Protein AF-A0A2S4PJ24-F1 (afdb_monomer)

Nearest PDB structures (foldseek):
  7lcc-assembly1_A  TM=7.250E-01  e=7.953E-14  synthetic construct

Secondary structure (DSSP, 8-state):
--------TT-------TT--HHHHHHHHHH---HHHHHHHHHHH-TTGGG--GGGHHHHEEEESSSSSPEEEE--S------PPP--GGGTHHHHHHHHHHH--S--SHHHHHEETTEEPSSHHHHHHHTT-SPPTHHHHHHHHHHHHH-TTTHHHHHHHHHHHS--S-HHHHHHHHHHHHTHHHHHHHHHHH-GGG--HHHHHHHHHHHHHHHHHTTT--GGGGTPPPP-S-----TTT--GGGG---HHHHHHHHHHHGGG--HHHHHHHHHHHHHHHH-TTT-----

Structure (mmCIF, N/CA/C/O backbone):
data_AF-A0A2S4PJ24-F1
#
_entry.id   AF-A0A2S4PJ24-F1
#
loop_
_atom_site.group_PDB
_atom_site.id
_atom_site.type_symbol
_atom_site.label_atom_id
_atom_site.label_alt_id
_atom_site.label_comp_id
_atom_site.label_asym_id
_atom_site.label_entity_id
_atom_site.label_seq_id
_atom_site.pdbx_PDB_ins_code
_atom_site.Cartn_x
_atom_site.Cartn_y
_atom_site.Cartn_z
_atom_site.occupancy
_atom_site.B_iso_or_equiv
_atom_site.auth_seq_id
_atom_site.auth_comp_id
_atom_site.auth_asym_id
_atom_site.auth_atom_id
_atom_site.pdbx_PDB_model_num
ATOM 1 N N . THR A 1 1 ? 6.199 -2.351 25.878 1.00 41.88 1 THR A N 1
ATOM 2 C CA . THR A 1 1 ? 4.732 -2.487 25.744 1.00 41.88 1 THR A CA 1
ATOM 3 C C . THR A 1 1 ? 4.397 -2.704 24.282 1.00 41.88 1 THR A C 1
ATOM 5 O O . THR A 1 1 ? 4.704 -1.837 23.475 1.00 41.88 1 THR A O 1
ATOM 8 N N . LYS A 1 2 ? 3.853 -3.876 23.921 1.00 51.53 2 LYS A N 1
ATOM 9 C CA . LYS A 1 2 ? 3.259 -4.094 22.589 1.00 51.53 2 LYS A CA 1
ATOM 10 C C . LYS A 1 2 ? 1.950 -3.298 22.541 1.00 51.53 2 LYS A C 1
ATOM 12 O O . LYS A 1 2 ? 1.198 -3.360 23.512 1.00 51.53 2 LYS A O 1
ATOM 17 N N . GLY A 1 3 ? 1.727 -2.487 21.508 1.00 56.56 3 GLY A N 1
ATOM 18 C CA . GLY A 1 3 ? 0.434 -1.827 21.330 1.00 56.56 3 GLY A CA 1
ATOM 19 C C . GLY A 1 3 ? -0.626 -2.776 20.784 1.00 56.56 3 GLY A C 1
ATOM 20 O O . GLY A 1 3 ? -0.334 -3.952 20.540 1.00 56.56 3 GLY A O 1
ATOM 21 N N . PRO A 1 4 ? -1.856 -2.271 20.634 1.00 68.38 4 PRO A N 1
ATOM 22 C CA . PRO A 1 4 ? -2.985 -3.112 20.299 1.00 68.38 4 PRO A CA 1
ATOM 23 C C . PRO A 1 4 ? -2.883 -3.560 18.821 1.00 68.38 4 PRO A C 1
ATOM 25 O O . PRO A 1 4 ? -2.507 -2.752 17.966 1.00 68.38 4 PRO A O 1
ATOM 28 N N . PRO A 1 5 ? -3.123 -4.848 18.507 1.00 83.25 5 PRO A N 1
ATOM 29 C CA . PRO A 1 5 ? -2.942 -5.398 17.163 1.00 83.25 5 PRO A CA 1
ATOM 30 C C . PRO A 1 5 ? -3.917 -4.792 16.144 1.00 83.25 5 PRO A C 1
ATOM 32 O O . PRO A 1 5 ? -5.015 -4.356 16.498 1.00 83.25 5 PRO A O 1
ATOM 35 N N . VAL A 1 6 ? -3.502 -4.799 14.877 1.00 90.06 6 VAL A N 1
ATOM 36 C CA . VAL A 1 6 ? -4.287 -4.392 13.701 1.00 90.06 6 VAL A CA 1
ATOM 37 C C . VAL A 1 6 ? -4.347 -5.588 12.752 1.00 90.06 6 VAL A C 1
ATOM 39 O O . VAL A 1 6 ? -3.355 -6.300 12.619 1.00 90.06 6 VAL A O 1
ATOM 42 N N . HIS A 1 7 ? -5.501 -5.818 12.139 1.00 92.62 7 HIS A N 1
ATOM 43 C CA . HIS A 1 7 ? -5.747 -6.879 11.162 1.00 92.62 7 HIS A CA 1
ATOM 44 C C . HIS A 1 7 ? -6.907 -6.448 10.258 1.00 92.62 7 HIS A C 1
ATOM 46 O O . HIS A 1 7 ? -7.711 -5.608 10.671 1.00 92.62 7 HIS A O 1
ATOM 52 N N . LEU A 1 8 ? -7.007 -7.008 9.054 1.00 93.06 8 LEU A N 1
ATOM 53 C CA . LEU A 1 8 ? -8.133 -6.757 8.152 1.00 93.06 8 LEU A CA 1
ATOM 54 C C . LEU A 1 8 ? -9.427 -7.422 8.676 1.00 93.06 8 LEU A C 1
ATOM 56 O O . LEU A 1 8 ? -9.388 -8.162 9.676 1.00 93.06 8 LEU A O 1
ATOM 60 N N . PRO A 1 9 ? -10.598 -7.134 8.071 1.00 91.94 9 PRO A N 1
ATOM 61 C CA . PRO A 1 9 ? -11.811 -7.910 8.315 1.00 91.94 9 PRO A CA 1
ATOM 62 C C . PRO A 1 9 ? -11.530 -9.412 8.201 1.00 91.94 9 PRO A C 1
ATOM 64 O O . PRO A 1 9 ? -10.787 -9.834 7.326 1.00 91.94 9 PRO A O 1
ATOM 67 N N . ASP A 1 10 ? -12.064 -10.191 9.139 1.00 88.38 10 ASP A N 1
ATOM 68 C CA . ASP A 1 10 ? -11.949 -11.658 9.189 1.00 88.38 10 ASP A CA 1
ATOM 69 C C . ASP A 1 10 ? -10.528 -12.253 9.332 1.00 88.38 10 ASP A C 1
ATOM 71 O O . ASP A 1 10 ? -10.386 -13.447 9.569 1.00 88.38 10 ASP A O 1
ATOM 75 N N . GLU A 1 11 ? -9.476 -11.430 9.371 1.00 90.00 11 GLU A N 1
ATOM 76 C CA . GLU A 1 11 ? -8.076 -11.861 9.562 1.00 90.00 11 GLU A CA 1
ATOM 77 C C . GLU A 1 11 ? -7.593 -11.807 11.026 1.00 90.00 11 GLU A C 1
ATOM 79 O O . GLU A 1 11 ? -6.400 -11.692 11.324 1.00 90.00 11 GLU A O 1
ATOM 84 N N . HIS A 1 12 ? -8.511 -11.837 11.992 1.00 86.88 12 HIS A N 1
ATOM 85 C CA . HIS A 1 12 ? -8.137 -11.793 13.405 1.00 86.88 12 HIS A CA 1
ATOM 86 C C . HIS A 1 12 ? -7.692 -13.162 13.922 1.00 86.88 12 HIS A C 1
ATOM 88 O O . HIS A 1 12 ? -8.252 -14.197 13.579 1.00 86.88 12 HIS A O 1
ATOM 94 N N . LEU A 1 13 ? -6.703 -13.166 14.818 1.00 84.75 13 LEU A N 1
ATOM 95 C CA . LEU A 1 13 ? -6.195 -14.403 15.405 1.00 84.75 13 LEU A CA 1
ATOM 96 C C . LEU A 1 13 ? -7.239 -15.075 16.307 1.00 84.75 13 LEU A C 1
ATOM 98 O O . LEU A 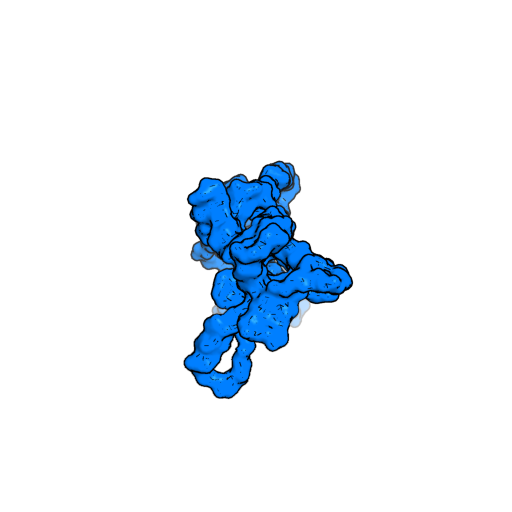1 13 ? -7.709 -14.482 17.284 1.00 84.75 13 LEU A O 1
ATOM 102 N N . VAL A 1 14 ? -7.511 -16.349 16.023 1.00 84.50 14 VAL A N 1
ATOM 103 C CA . VAL A 1 14 ? -8.352 -17.242 16.827 1.00 84.50 14 VAL A CA 1
ATOM 104 C C . VAL A 1 14 ? -7.469 -18.332 17.428 1.00 84.50 14 VAL A C 1
ATOM 106 O O . VAL A 1 14 ? -6.704 -18.985 16.724 1.00 84.50 14 VAL A O 1
ATOM 109 N N . PHE A 1 15 ? -7.572 -18.535 18.742 1.00 82.06 15 PHE A N 1
ATOM 110 C CA . PHE A 1 15 ? -6.853 -19.601 19.439 1.00 82.06 15 PHE A CA 1
ATOM 111 C C . PHE A 1 15 ? -7.807 -20.749 19.747 1.00 82.06 15 PHE A C 1
ATOM 113 O O . PHE A 1 15 ? -8.802 -20.567 20.449 1.00 82.06 15 PHE A O 1
ATOM 120 N N . PHE A 1 16 ? -7.462 -21.936 19.267 1.00 84.19 16 PHE A N 1
ATOM 121 C CA . PHE A 1 16 ? -8.162 -23.184 19.536 1.00 84.19 16 PHE A CA 1
ATOM 122 C C . PHE A 1 16 ? -7.145 -24.261 19.913 1.00 84.19 16 PHE A C 1
ATOM 124 O O . PHE A 1 16 ? -5.936 -24.098 19.727 1.00 84.19 16 PHE A O 1
ATOM 131 N N . ARG A 1 17 ? -7.624 -25.345 20.522 1.00 85.12 17 ARG A N 1
ATOM 132 C CA . ARG A 1 17 ? -6.755 -26.471 20.860 1.00 85.12 17 ARG A CA 1
ATOM 133 C C . ARG A 1 17 ? -6.449 -27.275 19.600 1.00 85.12 17 ARG A C 1
ATOM 135 O O . ARG A 1 17 ? -7.291 -27.371 18.720 1.00 85.12 17 ARG A O 1
ATOM 142 N N . GLN A 1 18 ? -5.275 -27.889 19.531 1.00 86.25 18 GLN A N 1
ATOM 143 C CA . GLN A 1 18 ? -4.884 -28.689 18.367 1.00 86.25 18 GLN A CA 1
ATOM 144 C C . GLN A 1 18 ? -5.822 -29.887 18.114 1.00 86.25 18 GLN A C 1
ATOM 146 O O . GLN A 1 18 ? -5.957 -30.325 16.979 1.00 86.25 18 GLN A O 1
ATOM 151 N N . ASP A 1 19 ? -6.482 -30.388 19.160 1.00 91.62 19 ASP A N 1
ATOM 152 C CA . ASP A 1 19 ? -7.457 -31.484 19.137 1.00 91.62 19 ASP A CA 1
ATOM 153 C C . ASP A 1 19 ? -8.916 -31.017 18.941 1.00 91.62 19 ASP A C 1
ATOM 155 O O . ASP A 1 19 ? -9.846 -31.808 19.090 1.00 91.62 19 ASP A O 1
ATOM 159 N N . ALA A 1 20 ? -9.137 -29.736 18.628 1.00 86.81 20 ALA A N 1
ATOM 160 C CA . ALA A 1 20 ? -10.465 -29.161 18.446 1.00 86.81 20 ALA A CA 1
ATOM 161 C C . ALA A 1 20 ? -11.152 -29.676 17.166 1.00 86.81 20 ALA A C 1
ATOM 163 O O . ALA A 1 20 ? -10.540 -29.764 16.102 1.00 86.81 20 ALA A O 1
ATOM 164 N N . THR A 1 21 ? -12.451 -29.970 17.253 1.00 91.38 21 THR A N 1
ATOM 165 C CA . THR A 1 21 ? -13.289 -30.272 16.082 1.00 91.38 21 THR A CA 1
ATOM 166 C C . THR A 1 21 ? -13.560 -29.007 15.267 1.00 91.38 21 THR A C 1
ATOM 168 O O . THR A 1 21 ? -13.518 -27.903 15.815 1.00 91.38 21 THR A O 1
ATOM 171 N N . LEU A 1 22 ? -13.907 -29.153 13.982 1.00 88.50 22 LEU A N 1
ATOM 172 C CA . LEU A 1 22 ? -14.254 -28.017 13.115 1.00 88.50 22 LEU A CA 1
ATOM 173 C C . LEU A 1 22 ? -15.383 -27.155 13.699 1.00 88.50 22 LEU A C 1
ATOM 175 O O . LEU A 1 22 ? -15.254 -25.934 13.720 1.00 88.50 22 LEU A O 1
ATOM 179 N N . ASP A 1 23 ? -16.424 -27.772 14.262 1.00 88.88 23 ASP A N 1
ATOM 180 C CA . ASP A 1 23 ? -17.522 -27.043 14.912 1.00 88.88 23 ASP A CA 1
ATOM 181 C C . ASP A 1 23 ? -17.016 -26.209 16.096 1.00 88.88 23 ASP A C 1
ATOM 183 O O . ASP A 1 23 ? -17.318 -25.022 16.216 1.00 88.88 23 ASP A O 1
ATOM 187 N N . SER A 1 24 ? -16.158 -26.792 16.940 1.00 85.62 24 SER A N 1
ATOM 188 C CA . SER A 1 24 ? -15.586 -26.080 18.087 1.00 85.62 24 SER A CA 1
ATOM 189 C C . SER A 1 24 ? -14.624 -24.956 17.678 1.00 85.62 24 SER A C 1
ATOM 191 O O . SER A 1 24 ? -14.506 -23.960 18.395 1.00 85.62 24 SER A O 1
ATOM 193 N N . VAL A 1 25 ? -13.964 -25.082 16.519 1.00 85.44 25 VAL A N 1
ATOM 194 C CA . VAL A 1 25 ? -13.142 -24.024 15.912 1.00 85.44 25 VAL A CA 1
ATOM 195 C C . VAL A 1 25 ? -14.040 -22.894 15.405 1.00 85.44 25 VAL A C 1
ATOM 197 O O . VAL A 1 25 ? -13.742 -21.732 15.676 1.00 85.44 25 VAL A O 1
ATOM 200 N N . GLY A 1 26 ? -15.164 -23.220 14.755 1.00 83.75 26 GLY A N 1
ATOM 201 C CA . GLY A 1 26 ? -16.180 -22.250 14.337 1.00 83.75 26 GLY A CA 1
ATOM 202 C C . GLY A 1 26 ? -16.724 -21.448 15.520 1.00 83.75 26 GLY A C 1
ATOM 203 O O . GLY A 1 26 ? -16.645 -20.221 15.534 1.00 83.75 26 GLY A O 1
ATOM 204 N N . GLU A 1 27 ? -17.138 -22.127 16.591 1.00 83.62 27 GLU A N 1
ATOM 205 C CA . GLU A 1 27 ? -17.571 -21.455 17.821 1.00 83.62 27 GLU A CA 1
ATOM 206 C C . GLU A 1 27 ? -16.455 -20.629 18.484 1.00 83.62 27 GLU A C 1
ATOM 208 O O . GLU A 1 27 ? -16.720 -19.654 19.195 1.00 83.62 27 GLU A O 1
ATOM 213 N N . ALA A 1 28 ? -15.195 -21.060 18.370 1.00 81.69 28 ALA A N 1
ATOM 214 C CA . ALA A 1 28 ? -14.059 -20.312 18.897 1.00 81.69 28 ALA A CA 1
ATOM 215 C C . ALA A 1 28 ? -13.825 -19.028 18.093 1.00 81.69 28 ALA A C 1
ATOM 217 O O . ALA A 1 28 ? -13.526 -18.001 18.703 1.00 81.69 28 ALA A O 1
ATOM 218 N N . ALA A 1 29 ? -14.008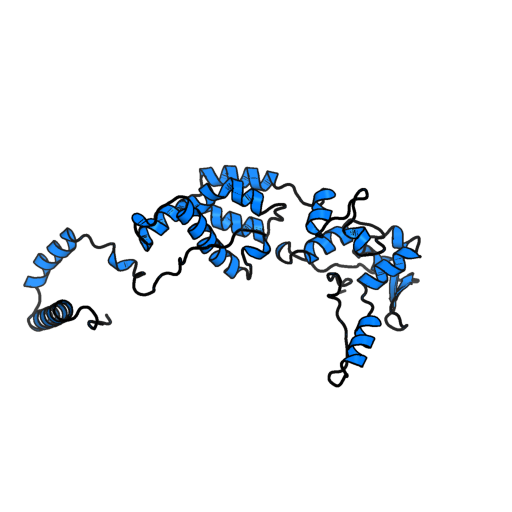 -19.074 16.771 1.00 80.75 29 ALA A N 1
ATOM 219 C CA . ALA A 1 29 ? -13.924 -17.918 15.888 1.00 80.75 29 ALA A CA 1
ATOM 220 C C . ALA A 1 29 ? -15.055 -16.917 16.162 1.00 80.75 29 ALA A C 1
ATOM 222 O O . ALA A 1 29 ? -14.782 -15.742 16.383 1.00 80.75 29 ALA A O 1
ATOM 223 N N . GLU A 1 30 ? -16.302 -17.376 16.291 1.00 80.12 30 GLU A N 1
ATOM 224 C CA . GLU A 1 30 ? -17.441 -16.502 16.621 1.00 80.12 30 GLU A CA 1
ATOM 225 C C . GLU A 1 30 ? -17.298 -15.823 17.992 1.00 80.12 30 GLU A C 1
ATOM 227 O O . GLU A 1 30 ? -17.714 -14.680 18.194 1.00 80.12 30 GLU A O 1
ATOM 232 N N . ARG A 1 31 ? -16.691 -16.519 18.962 1.00 77.31 31 ARG A N 1
ATOM 233 C CA . ARG A 1 31 ? -16.428 -15.976 20.305 1.00 77.31 31 ARG A CA 1
ATOM 234 C C . ARG A 1 31 ? -15.144 -15.159 20.384 1.00 77.31 31 ARG A C 1
ATOM 236 O O . ARG A 1 31 ? -14.911 -14.514 21.416 1.00 77.31 31 ARG A O 1
ATOM 243 N N . ALA A 1 32 ? -14.285 -15.209 19.370 1.00 79.62 32 ALA A N 1
ATOM 244 C CA . ALA A 1 32 ? -13.038 -14.473 19.383 1.00 79.62 32 ALA A CA 1
ATOM 245 C C . ALA A 1 32 ? -13.338 -12.973 19.343 1.00 79.62 32 ALA A C 1
ATOM 247 O O . ALA A 1 32 ? -14.170 -12.466 18.601 1.00 79.62 32 ALA A O 1
ATOM 248 N N . THR A 1 33 ? -12.673 -12.229 20.218 1.00 84.81 33 THR A N 1
ATOM 249 C CA . THR A 1 33 ? -12.739 -10.772 20.211 1.00 84.81 33 THR A CA 1
ATOM 250 C C . THR A 1 33 ? -11.313 -10.269 20.279 1.00 84.81 33 THR A C 1
ATOM 252 O O . THR A 1 33 ? -10.596 -10.528 21.254 1.00 84.81 33 THR A O 1
ATOM 255 N N . SER A 1 34 ? -10.887 -9.595 19.213 1.00 91.00 34 SER A N 1
ATOM 256 C CA . SER A 1 34 ? -9.607 -8.901 19.171 1.00 91.00 34 SER A CA 1
ATOM 257 C C . SER A 1 34 ? -9.707 -7.549 19.882 1.00 91.00 34 SER A C 1
ATOM 259 O O . SER A 1 34 ? -10.795 -7.014 20.106 1.00 91.00 34 SER A O 1
ATOM 261 N N . GLU A 1 35 ? -8.557 -6.966 20.220 1.00 92.88 35 GLU A N 1
ATOM 262 C CA . GLU A 1 35 ? -8.491 -5.617 20.798 1.00 92.88 35 GLU A CA 1
ATOM 263 C C . GLU A 1 35 ? -9.112 -4.561 19.864 1.00 92.88 35 GLU A C 1
ATOM 265 O O . GLU A 1 35 ? -9.760 -3.629 20.348 1.00 92.88 35 GLU A O 1
ATOM 270 N N . LEU A 1 36 ? -8.997 -4.752 18.544 1.00 94.69 36 LEU A N 1
ATOM 271 C CA . LEU A 1 36 ? -9.563 -3.866 17.526 1.00 94.69 36 LEU A CA 1
ATOM 272 C C . LEU A 1 36 ? -11.092 -3.991 17.444 1.00 94.69 36 LEU A C 1
ATOM 27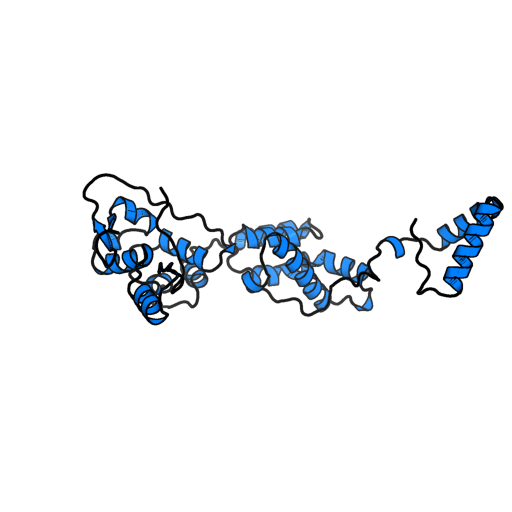4 O O . LEU A 1 36 ? -11.803 -2.989 17.494 1.00 94.69 36 LEU A O 1
ATOM 278 N N . LEU A 1 37 ? -11.619 -5.219 17.414 1.00 94.44 37 LEU A N 1
ATOM 279 C CA . LEU A 1 37 ? -13.068 -5.455 17.420 1.00 94.44 37 LEU A CA 1
ATOM 280 C C . LEU A 1 37 ? -13.715 -4.958 18.721 1.00 94.44 37 LEU A C 1
ATOM 282 O O . LEU A 1 37 ? -14.784 -4.344 18.706 1.00 94.44 37 LEU A O 1
ATOM 286 N N . ALA A 1 38 ? -13.046 -5.160 19.859 1.00 94.50 38 ALA A N 1
ATOM 287 C CA . ALA A 1 38 ? -13.494 -4.617 21.134 1.00 94.50 38 ALA A CA 1
ATOM 288 C C . ALA A 1 38 ? -13.460 -3.083 21.161 1.00 94.50 38 ALA A C 1
ATOM 290 O O . ALA A 1 38 ? -14.305 -2.479 21.822 1.00 94.50 38 ALA A O 1
ATOM 291 N N . PHE A 1 39 ? -12.500 -2.449 20.483 1.00 95.75 39 PHE A N 1
ATOM 292 C CA . PHE A 1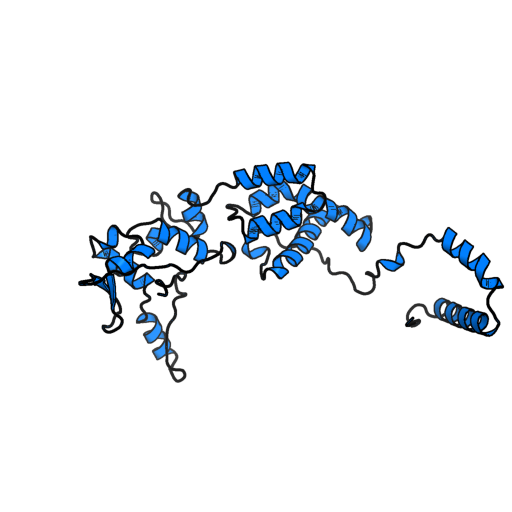 39 ? -12.423 -0.991 20.358 1.00 95.75 39 PHE A CA 1
ATOM 293 C C . PHE A 1 39 ? -13.637 -0.449 19.598 1.00 95.75 39 PHE A C 1
ATOM 295 O O . PHE A 1 39 ? -14.352 0.399 20.131 1.00 95.75 39 PHE A O 1
ATOM 302 N N . PHE A 1 40 ? -13.957 -1.024 18.436 1.00 96.50 40 PHE A N 1
ATOM 303 C CA . PHE A 1 40 ? -15.167 -0.684 17.680 1.00 96.50 40 PHE A CA 1
ATOM 304 C C . PHE A 1 40 ? -16.440 -0.844 18.513 1.00 96.50 40 PHE A C 1
ATOM 306 O O . PHE A 1 40 ? -17.278 0.056 18.568 1.00 96.50 40 PHE A O 1
ATOM 313 N N . LYS A 1 41 ? -16.566 -1.971 19.224 1.00 95.12 41 LYS A N 1
ATOM 314 C CA . LYS A 1 41 ? -17.709 -2.226 20.107 1.00 95.12 41 LYS A CA 1
ATOM 315 C C . LYS A 1 41 ? -17.794 -1.204 21.242 1.00 95.12 41 LYS A C 1
ATOM 317 O O . LYS A 1 41 ? -18.882 -0.724 21.544 1.00 95.12 41 LYS A O 1
ATOM 322 N N . SER A 1 42 ? -16.663 -0.859 21.855 1.00 95.31 42 SER A N 1
ATOM 323 C CA . SER A 1 42 ? -16.592 0.106 22.956 1.00 95.31 42 SER A CA 1
ATOM 324 C C . SER A 1 42 ? -16.997 1.515 22.510 1.00 95.31 42 SER A C 1
ATOM 326 O O . SER A 1 42 ? -17.737 2.187 23.229 1.00 95.31 42 SER A O 1
ATOM 328 N N . ASN A 1 43 ? -16.623 1.927 21.296 1.00 97.06 43 ASN A N 1
ATOM 329 C CA . ASN A 1 43 ? -16.977 3.238 20.740 1.00 97.06 43 ASN A CA 1
ATOM 330 C C . ASN A 1 43 ? -18.482 3.415 20.482 1.00 97.06 43 ASN A C 1
ATOM 332 O O . ASN A 1 43 ? -18.964 4.544 20.454 1.00 97.06 43 ASN A O 1
ATOM 336 N N . ARG A 1 44 ? -19.262 2.331 20.359 1.00 95.81 44 ARG A N 1
ATOM 337 C CA . ARG A 1 44 ? -20.729 2.426 20.214 1.00 95.81 44 ARG A CA 1
ATOM 338 C C . ARG A 1 44 ? -21.401 2.998 21.461 1.00 95.81 44 ARG A C 1
ATOM 340 O O . ARG A 1 44 ? -22.392 3.713 21.346 1.00 95.81 44 ARG A O 1
ATOM 347 N N . SER A 1 45 ? -20.859 2.704 22.642 1.00 93.06 45 SER A N 1
ATOM 348 C CA . SER A 1 45 ? -21.471 3.061 23.928 1.00 93.06 45 SER A CA 1
ATOM 349 C C . SER A 1 45 ? -20.653 4.042 24.770 1.00 93.06 45 SER A C 1
ATOM 351 O O . SER A 1 45 ? -21.205 4.654 25.676 1.00 93.06 45 SER A O 1
ATOM 353 N N . SER A 1 46 ? -19.346 4.187 24.526 1.00 94.31 46 SER A N 1
ATOM 354 C CA . SER A 1 46 ? -18.478 5.057 25.328 1.00 94.31 46 SER A CA 1
ATOM 355 C C . SER A 1 46 ? -18.357 6.459 24.732 1.00 94.31 46 SER A C 1
ATOM 357 O O . SER A 1 46 ? -17.752 6.642 23.677 1.00 94.31 46 SER A O 1
ATOM 359 N N . GLU A 1 47 ? -18.841 7.469 25.458 1.00 94.88 47 GLU A N 1
ATOM 360 C CA . GLU A 1 47 ? -18.682 8.882 25.078 1.00 94.88 47 GLU A CA 1
ATOM 361 C C . GLU A 1 47 ? -17.220 9.342 25.062 1.00 94.88 47 GLU A C 1
ATOM 363 O O . GLU A 1 47 ? -16.835 10.181 24.245 1.00 94.88 47 GLU A O 1
ATOM 368 N N . LEU A 1 48 ? -16.383 8.770 25.935 1.00 94.69 48 LEU A N 1
ATOM 369 C CA . LEU A 1 48 ? -14.943 8.999 25.898 1.00 94.69 48 LEU A CA 1
ATOM 370 C C . LEU A 1 48 ? -14.311 8.285 24.699 1.00 94.69 48 LEU A C 1
ATOM 372 O O . LEU A 1 48 ? -13.539 8.903 23.970 1.00 94.69 48 LEU A O 1
ATOM 376 N N . GLY A 1 49 ? -14.664 7.017 24.466 1.00 94.00 49 GLY A N 1
ATOM 377 C CA . GLY A 1 49 ? -14.108 6.209 23.378 1.00 94.00 49 GLY A CA 1
ATOM 378 C C . GLY A 1 49 ? -14.307 6.841 21.999 1.00 94.00 49 GLY A C 1
ATOM 379 O O . GLY A 1 49 ? -13.354 6.948 21.226 1.00 94.00 49 GLY A O 1
ATOM 380 N N . LYS A 1 50 ? -15.495 7.413 21.751 1.00 95.62 50 LYS A N 1
ATOM 381 C CA . LYS A 1 50 ? -15.824 8.160 20.520 1.00 95.62 50 LYS A CA 1
ATOM 382 C C . LYS A 1 50 ? -14.855 9.308 20.202 1.00 95.62 50 LYS A C 1
ATOM 384 O O . LYS A 1 50 ? -14.744 9.727 19.055 1.00 95.62 50 LYS A O 1
ATOM 389 N N . ARG A 1 51 ? -14.139 9.832 21.203 1.00 96.19 51 ARG A N 1
ATOM 390 C CA . ARG A 1 51 ? -13.196 10.953 21.056 1.00 96.19 51 ARG A CA 1
ATOM 391 C C . ARG A 1 51 ? -11.746 10.502 20.913 1.00 96.19 51 ARG A C 1
ATOM 393 O O . ARG A 1 51 ? -10.867 11.352 20.770 1.00 96.19 51 ARG A O 1
ATOM 400 N N . LEU A 1 52 ? -11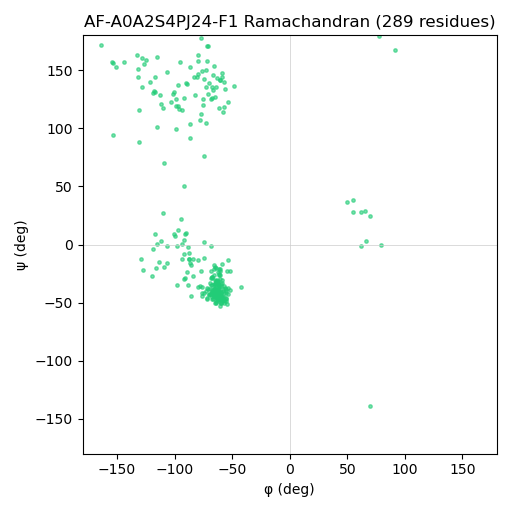.457 9.205 20.963 1.00 95.62 52 LEU A N 1
ATOM 401 C CA . LEU A 1 52 ? -10.092 8.681 20.978 1.00 95.62 52 LEU A CA 1
ATOM 402 C C . LEU A 1 52 ? -9.695 8.049 19.646 1.00 95.62 52 LEU A C 1
ATOM 404 O O . LEU A 1 52 ? -10.513 7.466 18.937 1.00 95.62 52 LEU A O 1
ATOM 408 N N . LEU A 1 53 ? -8.401 8.154 19.342 1.00 94.94 53 LEU A N 1
ATOM 409 C CA . LEU A 1 53 ? -7.737 7.338 18.331 1.00 94.94 53 LEU A CA 1
ATOM 410 C C . LEU A 1 53 ? -7.427 5.960 18.921 1.00 94.94 53 LEU A C 1
ATOM 412 O O . LEU A 1 53 ? -7.270 5.817 20.138 1.00 94.94 53 LEU A O 1
ATOM 416 N N . TYR A 1 54 ? -7.249 4.955 18.067 1.00 94.88 54 TYR A N 1
ATOM 417 C CA . TYR A 1 54 ? -6.962 3.597 18.535 1.00 94.88 54 TYR A CA 1
ATOM 418 C C . TYR A 1 54 ? -5.646 3.513 19.333 1.00 94.88 54 TYR A C 1
ATOM 420 O O . TYR A 1 54 ? -5.578 2.862 20.374 1.00 94.88 54 TYR A O 1
ATOM 428 N N . GLN A 1 55 ? -4.612 4.250 18.912 1.00 90.81 55 GLN A N 1
ATOM 429 C CA . GLN A 1 55 ? -3.324 4.320 19.622 1.00 90.81 55 GLN A CA 1
ATOM 430 C C . GLN A 1 55 ? -3.412 4.983 21.008 1.00 90.81 55 GLN A C 1
ATOM 432 O O . GLN A 1 55 ? -2.620 4.667 21.899 1.00 90.81 55 GLN A O 1
ATOM 437 N N . ASP A 1 56 ? -4.397 5.862 21.209 1.00 92.00 56 ASP A N 1
ATOM 438 C CA . ASP A 1 56 ? -4.613 6.571 22.473 1.00 92.00 56 ASP A CA 1
ATOM 439 C C . ASP A 1 56 ? -5.482 5.764 23.443 1.00 92.00 56 ASP A C 1
ATOM 441 O O . ASP A 1 56 ? -5.497 6.043 24.642 1.00 92.00 56 ASP A O 1
ATOM 445 N N . TYR A 1 57 ? -6.188 4.738 22.958 1.00 93.62 57 TYR A N 1
ATOM 446 C CA . TYR A 1 57 ? -7.129 3.956 23.759 1.00 93.62 57 TYR A CA 1
ATOM 447 C C . TYR A 1 57 ? -6.508 3.361 25.031 1.00 93.62 57 TYR A C 1
ATOM 449 O O . TYR A 1 57 ? -7.078 3.555 26.107 1.00 93.62 57 TYR A O 1
ATOM 457 N N . PRO A 1 58 ? -5.309 2.739 24.993 1.00 92.44 58 PRO A N 1
ATOM 458 C CA . PRO A 1 58 ? -4.675 2.182 26.191 1.00 92.44 58 PRO A CA 1
ATOM 459 C C . PRO A 1 58 ? -4.381 3.209 27.296 1.00 92.44 58 PRO A C 1
ATOM 461 O O . PRO A 1 58 ? -4.228 2.828 28.464 1.00 92.44 58 PRO A O 1
ATOM 464 N N . LYS A 1 59 ? -4.313 4.505 26.957 1.00 92.12 59 LYS A N 1
ATOM 465 C CA . LYS A 1 59 ? -4.129 5.589 27.930 1.00 92.12 59 LYS A CA 1
ATOM 466 C C . LYS A 1 59 ? -5.333 5.715 28.858 1.00 92.12 59 LYS A C 1
ATOM 468 O O . LYS A 1 59 ? -5.146 5.923 30.053 1.00 92.12 59 LYS A O 1
ATOM 473 N N . PHE A 1 60 ? -6.537 5.525 28.325 1.00 94.00 60 PHE A N 1
ATOM 474 C CA . PHE A 1 60 ? -7.803 5.729 29.035 1.00 94.00 60 PHE A CA 1
ATOM 475 C C . PHE A 1 60 ? -8.543 4.431 29.352 1.00 94.00 60 PHE A C 1
ATOM 477 O O . PHE A 1 60 ? -9.378 4.408 30.249 1.00 94.00 60 PHE A O 1
ATOM 484 N N . PHE A 1 61 ? -8.216 3.342 28.661 1.00 94.50 61 PHE A N 1
ATOM 485 C CA . PHE A 1 61 ? -8.856 2.046 28.814 1.00 94.50 61 PHE A CA 1
ATOM 486 C C . PHE A 1 61 ? -7.825 0.943 29.077 1.00 94.50 61 PHE A C 1
ATOM 488 O O . PHE A 1 61 ? -6.645 1.037 28.730 1.00 94.50 61 PHE A O 1
ATOM 495 N N . VAL A 1 62 ? -8.279 -0.129 29.718 1.00 93.44 62 VAL A N 1
ATOM 496 C CA . VAL A 1 62 ? -7.545 -1.380 29.910 1.00 93.44 62 VAL A CA 1
ATOM 497 C C . VAL A 1 62 ? -8.312 -2.479 29.195 1.00 93.44 62 VAL A C 1
ATOM 499 O O . VAL A 1 62 ? -9.521 -2.610 29.386 1.00 93.44 62 VAL A O 1
ATOM 502 N N . TYR A 1 63 ? -7.612 -3.277 28.394 1.00 91.81 63 TYR A N 1
ATOM 503 C CA . TYR A 1 63 ? -8.215 -4.442 27.766 1.00 91.81 63 TYR A CA 1
ATOM 504 C C . TYR A 1 63 ? -8.356 -5.580 28.783 1.00 91.81 63 TYR A C 1
ATOM 506 O O . TYR A 1 63 ? -7.365 -6.121 29.280 1.00 91.81 63 TYR A O 1
ATOM 514 N N . ASP A 1 64 ? -9.596 -5.915 29.128 1.00 91.56 64 ASP A N 1
ATOM 515 C CA . ASP A 1 64 ? -9.937 -6.969 30.072 1.00 91.56 64 ASP A CA 1
ATOM 516 C C . ASP A 1 64 ? -10.017 -8.326 29.363 1.00 91.56 64 ASP A C 1
ATOM 518 O O . ASP A 1 64 ? -10.995 -8.639 28.683 1.00 91.56 64 ASP A O 1
ATOM 522 N N . LYS A 1 65 ? -8.975 -9.139 29.565 1.00 88.19 65 LYS A N 1
ATOM 523 C CA . LYS A 1 65 ? -8.886 -10.529 29.090 1.00 88.19 65 LYS A CA 1
ATOM 524 C C . LYS A 1 65 ? -9.472 -11.550 30.079 1.00 88.19 65 LYS A C 1
ATOM 526 O O . LYS A 1 65 ? -9.432 -12.743 29.809 1.00 88.19 65 LYS A O 1
ATOM 531 N N . LYS A 1 66 ? -9.955 -11.117 31.252 1.00 86.75 66 LYS A N 1
ATOM 532 C CA . LYS A 1 66 ? -10.477 -12.017 32.297 1.00 86.75 66 LYS A CA 1
ATOM 533 C C . LYS A 1 66 ? -11.961 -12.304 32.119 1.00 86.75 66 LYS A C 1
ATOM 535 O O . LYS A 1 66 ? -12.412 -13.397 32.443 1.00 86.75 66 LYS A O 1
ATOM 540 N N . THR A 1 67 ? -12.721 -11.322 31.639 1.00 84.38 67 THR A N 1
ATOM 541 C CA . THR A 1 67 ? -14.163 -11.464 31.407 1.00 84.38 67 THR A CA 1
ATOM 542 C C . THR A 1 67 ? -14.437 -11.704 29.927 1.00 84.38 67 THR A C 1
ATOM 544 O O . THR A 1 67 ? -13.886 -11.006 29.081 1.00 84.38 67 THR A O 1
ATOM 547 N N . LYS A 1 68 ? -15.256 -12.716 29.608 1.00 82.56 68 LYS A N 1
ATOM 548 C CA . LYS A 1 68 ? -15.717 -12.979 28.239 1.00 82.56 68 LYS A CA 1
ATOM 549 C C . LYS A 1 68 ? -17.109 -12.357 28.021 1.00 82.56 68 LYS A C 1
ATOM 551 O O . LYS A 1 68 ? -17.950 -12.500 28.907 1.00 82.56 68 LYS A O 1
ATOM 556 N N . PRO A 1 69 ? -17.372 -11.710 26.869 1.00 84.19 69 PRO A N 1
ATOM 557 C CA . PRO A 1 69 ? -16.405 -11.398 25.815 1.00 84.19 69 PRO A CA 1
ATOM 558 C C . PRO A 1 69 ? -15.368 -10.374 26.299 1.00 84.19 69 PRO A C 1
ATOM 560 O O . PRO A 1 69 ? -15.687 -9.492 27.099 1.00 84.19 69 PRO A O 1
ATOM 563 N N . HIS A 1 70 ? -14.129 -10.504 25.816 1.00 89.69 70 HIS A N 1
ATOM 564 C CA . HIS A 1 70 ? -13.071 -9.554 26.154 1.00 89.69 70 HIS A CA 1
ATOM 565 C C . HIS A 1 70 ? -13.482 -8.142 25.731 1.00 89.69 70 HIS A C 1
ATOM 567 O O . HIS A 1 70 ? -14.157 -7.947 24.717 1.00 89.69 70 HIS A O 1
ATOM 573 N N . SER A 1 71 ? -13.105 -7.145 26.525 1.00 92.94 71 SER A N 1
ATOM 574 C CA . SER A 1 71 ? -13.625 -5.790 26.349 1.00 92.94 71 SER A CA 1
ATOM 575 C C . SER A 1 71 ? -12.653 -4.741 26.861 1.00 92.94 71 SER A C 1
ATOM 577 O O . SER A 1 71 ? -11.828 -5.004 27.734 1.00 92.94 71 SER A O 1
ATOM 579 N N . TRP A 1 72 ? -12.768 -3.525 26.342 1.00 94.00 72 TRP A N 1
ATOM 580 C CA . TRP A 1 72 ? -12.101 -2.375 26.935 1.00 94.00 72 TRP A CA 1
ATOM 581 C C . TRP A 1 72 ? -12.919 -1.833 28.104 1.00 94.00 72 TRP A C 1
ATOM 583 O O . TRP A 1 72 ? -14.108 -1.555 27.961 1.00 94.00 72 TRP A O 1
ATOM 593 N N . LYS A 1 73 ? -12.268 -1.650 29.254 1.00 93.94 73 LYS A N 1
ATOM 594 C CA . LYS A 1 73 ? -12.852 -1.017 30.443 1.00 93.94 73 LYS A CA 1
ATOM 595 C C . LYS A 1 73 ? -12.103 0.258 30.777 1.00 93.94 73 LYS A C 1
ATOM 597 O O . LYS A 1 73 ? -10.884 0.304 30.626 1.00 93.94 73 LYS A O 1
ATOM 602 N N . GLU A 1 74 ? -12.817 1.275 31.248 1.00 93.94 74 GLU A N 1
ATOM 603 C CA . GLU A 1 74 ? -12.189 2.528 31.662 1.00 93.94 74 GLU A CA 1
ATOM 604 C C . GLU A 1 74 ? -11.120 2.280 32.727 1.00 93.94 74 GLU A C 1
ATOM 606 O O . GLU A 1 74 ? -11.288 1.521 33.692 1.00 93.94 74 GLU A O 1
ATOM 611 N N . ARG A 1 75 ? -9.974 2.915 32.519 1.00 93.38 75 ARG A N 1
ATOM 612 C CA . ARG A 1 75 ? -8.814 2.793 33.380 1.00 93.38 75 ARG A CA 1
ATOM 613 C C . ARG A 1 75 ? -9.052 3.599 34.649 1.00 93.38 75 ARG A C 1
ATOM 615 O O . ARG A 1 75 ? -9.170 4.814 34.615 1.00 93.38 75 ARG A O 1
ATOM 622 N N . LYS A 1 76 ? -9.018 2.916 35.794 1.00 91.81 76 LYS A N 1
ATOM 623 C CA . LYS A 1 76 ? -9.157 3.563 37.109 1.00 91.81 76 LYS A CA 1
ATOM 624 C C . LYS A 1 76 ? -7.846 4.140 37.655 1.00 91.81 76 LYS A C 1
ATOM 626 O O . LYS A 1 76 ? -7.888 5.042 38.483 1.00 91.81 76 LYS A O 1
ATOM 631 N N . ARG A 1 77 ? -6.686 3.584 37.265 1.00 87.94 77 ARG A N 1
ATOM 632 C CA . ARG A 1 77 ? -5.349 3.974 37.762 1.00 87.94 77 ARG A CA 1
ATOM 633 C C . ARG A 1 77 ? -4.241 3.748 36.723 1.00 87.94 77 ARG A C 1
ATOM 635 O O . ARG A 1 77 ? -4.323 2.827 35.905 1.00 87.94 77 ARG A O 1
ATOM 642 N N . GLY A 1 78 ? -3.174 4.542 36.839 1.00 85.69 78 GLY A N 1
ATOM 643 C CA . GLY A 1 78 ? -1.971 4.478 36.001 1.00 85.69 78 GLY A CA 1
ATOM 644 C C . GLY A 1 78 ? -2.151 5.100 34.615 1.00 85.69 78 GLY A C 1
ATOM 645 O O . GLY A 1 78 ? -3.238 5.545 34.261 1.00 85.69 78 GLY A O 1
ATOM 646 N N . THR A 1 79 ? -1.083 5.075 33.821 1.00 81.56 79 THR A N 1
ATOM 647 C CA . THR A 1 79 ? -1.070 5.539 32.426 1.00 81.56 79 THR A CA 1
ATOM 648 C C . THR A 1 79 ? -0.405 4.470 31.569 1.00 81.56 79 THR A C 1
ATOM 650 O O . THR A 1 79 ? 0.546 3.825 32.009 1.00 81.56 79 THR A O 1
ATOM 653 N N . ALA A 1 80 ? -0.885 4.275 30.344 1.00 84.94 80 ALA A N 1
ATOM 654 C CA . ALA A 1 80 ? -0.197 3.465 29.347 1.00 84.94 80 ALA A CA 1
ATOM 655 C C . ALA A 1 80 ? -0.130 4.215 28.015 1.00 84.94 80 ALA A C 1
ATOM 657 O O . ALA A 1 80 ? -0.994 5.031 27.709 1.00 84.94 80 ALA A O 1
ATOM 658 N N . ILE A 1 81 ? 0.905 3.926 27.231 1.00 78.12 81 ILE A N 1
ATOM 659 C CA . ILE A 1 81 ? 1.069 4.448 25.874 1.00 78.12 81 ILE A CA 1
ATOM 660 C C . ILE A 1 81 ? 0.875 3.272 24.921 1.00 78.12 81 ILE A C 1
ATOM 662 O O . ILE A 1 81 ? 1.628 2.294 24.983 1.00 78.12 81 ILE A O 1
ATOM 666 N N . GLY A 1 82 ? -0.146 3.355 24.068 1.00 73.94 82 GLY A N 1
ATOM 667 C CA . GLY A 1 82 ? -0.333 2.422 22.965 1.00 73.94 82 GLY A CA 1
ATOM 668 C C . GLY A 1 82 ? 0.659 2.741 21.852 1.00 73.94 82 GLY A C 1
ATOM 669 O O . GLY A 1 82 ? 0.730 3.874 21.390 1.00 73.94 82 GLY A O 1
ATOM 670 N N . ARG A 1 83 ? 1.452 1.755 21.429 1.00 75.75 83 ARG A N 1
ATOM 671 C CA . ARG A 1 83 ? 2.341 1.881 20.265 1.00 75.75 83 ARG A CA 1
ATOM 672 C C . ARG A 1 83 ? 1.886 0.917 19.185 1.00 75.75 83 ARG A C 1
ATOM 674 O O . ARG A 1 83 ? 2.157 -0.277 19.294 1.00 75.75 83 ARG A O 1
ATOM 681 N N . LEU A 1 84 ? 1.180 1.424 18.179 1.00 76.19 84 LEU A N 1
ATOM 682 C CA . LEU A 1 84 ? 0.832 0.613 17.015 1.00 76.19 84 LEU A CA 1
ATOM 683 C C . LEU A 1 84 ? 2.111 0.135 16.326 1.00 76.19 84 LEU A C 1
ATOM 685 O O . LEU A 1 84 ? 3.097 0.870 16.256 1.00 76.19 84 LEU A O 1
ATOM 689 N N . ILE A 1 85 ? 2.082 -1.105 15.840 1.00 74.25 85 ILE A N 1
ATOM 690 C CA . ILE A 1 85 ? 3.196 -1.707 15.104 1.00 74.25 85 ILE A CA 1
ATOM 691 C C . ILE A 1 85 ? 3.505 -0.820 13.896 1.00 74.25 85 ILE A C 1
ATOM 693 O O . ILE A 1 85 ? 2.587 -0.278 13.281 1.00 74.25 85 ILE A O 1
ATOM 697 N N . PHE A 1 86 ? 4.784 -0.621 13.589 1.00 71.50 86 PHE A N 1
ATOM 698 C CA . PHE A 1 86 ? 5.174 0.042 12.351 1.00 71.50 86 PHE A CA 1
ATOM 699 C C . PHE A 1 86 ? 4.824 -0.870 11.172 1.00 71.50 86 PHE A C 1
ATOM 701 O O . PHE A 1 86 ? 5.234 -2.026 11.149 1.00 71.50 86 PHE A O 1
ATOM 708 N N . LEU A 1 87 ? 4.052 -0.351 10.221 1.00 69.00 87 LEU A N 1
ATOM 709 C CA . LEU A 1 87 ? 3.735 -1.028 8.969 1.00 69.00 87 LEU A CA 1
ATOM 710 C C . LEU A 1 87 ? 4.286 -0.153 7.846 1.00 69.00 87 LEU A C 1
ATOM 712 O O . LEU A 1 87 ? 4.040 1.051 7.851 1.00 69.00 87 LEU A O 1
ATOM 716 N N . ASN A 1 88 ? 5.036 -0.756 6.929 1.00 63.38 88 ASN A N 1
ATOM 717 C CA . ASN A 1 88 ? 5.427 -0.152 5.653 1.00 63.38 88 ASN A CA 1
ATOM 718 C C . ASN A 1 88 ? 4.244 -0.263 4.647 1.00 63.38 88 ASN A C 1
ATOM 720 O O . ASN A 1 88 ? 3.528 -1.271 4.725 1.00 63.38 88 ASN A O 1
ATOM 724 N N . PRO A 1 89 ? 4.037 0.708 3.731 1.00 67.44 89 PRO A N 1
ATOM 725 C CA . PRO A 1 89 ? 3.072 0.646 2.615 1.00 67.44 89 PRO A CA 1
ATOM 726 C C . PRO A 1 89 ? 3.006 -0.675 1.860 1.00 67.44 89 PRO A C 1
ATOM 728 O O . PRO A 1 89 ? 1.924 -1.139 1.516 1.00 67.44 89 PRO A O 1
ATOM 731 N N . CYS A 1 90 ? 4.150 -1.328 1.687 1.00 61.25 90 CYS A N 1
ATOM 732 C CA . CYS A 1 90 ? 4.298 -2.655 1.110 1.00 61.25 90 CYS A CA 1
ATOM 733 C C . CYS A 1 90 ? 3.405 -3.725 1.745 1.00 61.25 90 CYS A C 1
ATOM 735 O O . CYS A 1 90 ? 3.183 -4.764 1.132 1.00 61.25 90 CYS A O 1
ATOM 737 N N . HIS A 1 91 ? 2.935 -3.544 2.980 1.00 69.19 91 HIS A N 1
ATOM 738 C CA . HIS A 1 91 ? 2.006 -4.487 3.605 1.00 69.19 91 HIS A CA 1
ATOM 739 C C . HIS A 1 91 ? 0.575 -4.375 3.050 1.00 69.19 91 HIS A C 1
ATOM 741 O O . HIS A 1 91 ? -0.306 -5.090 3.515 1.00 69.19 91 HIS A O 1
ATOM 747 N N . GLY A 1 92 ? 0.327 -3.503 2.069 1.00 79.88 92 GLY A N 1
ATOM 748 C CA . GLY A 1 92 ? -0.960 -3.384 1.394 1.00 79.88 92 GLY A CA 1
ATOM 749 C C . GLY A 1 92 ? -2.036 -2.795 2.304 1.00 79.88 92 GLY A C 1
ATOM 750 O O . GLY A 1 92 ? -1.785 -1.875 3.084 1.00 79.88 92 GLY A O 1
ATOM 751 N N . ASP A 1 93 ? -3.249 -3.338 2.239 1.00 85.38 93 ASP A N 1
ATOM 752 C CA . ASP A 1 93 ? -4.429 -2.742 2.878 1.00 85.38 93 ASP A CA 1
ATOM 753 C C . ASP A 1 93 ? -4.339 -2.616 4.409 1.00 85.38 93 ASP A C 1
ATOM 755 O O . ASP A 1 93 ? -4.910 -1.688 4.991 1.00 85.38 93 ASP A O 1
ATOM 759 N N . VAL A 1 94 ? -3.548 -3.460 5.086 1.00 88.06 94 VAL A N 1
ATOM 760 C CA . VAL A 1 94 ? -3.355 -3.359 6.545 1.00 88.06 94 VAL A CA 1
ATOM 761 C C . VAL A 1 94 ? -2.570 -2.101 6.943 1.00 88.06 94 VAL A C 1
ATOM 763 O O . VAL A 1 94 ? -2.797 -1.543 8.023 1.00 88.06 94 VAL A O 1
ATOM 766 N N . TYR A 1 95 ? -1.687 -1.603 6.066 1.00 85.69 95 TYR A N 1
ATOM 767 C CA . TYR A 1 95 ? -1.003 -0.324 6.259 1.00 85.69 95 TYR A CA 1
ATOM 768 C C . TYR A 1 95 ? -2.003 0.835 6.259 1.00 85.69 95 TYR A C 1
ATOM 770 O O . TYR A 1 95 ? -2.026 1.638 7.198 1.00 85.69 95 TYR A O 1
ATOM 778 N N . TYR A 1 96 ? -2.868 0.888 5.244 1.00 90.06 96 TYR A N 1
ATOM 779 C CA . TYR A 1 96 ? -3.870 1.942 5.101 1.00 90.06 96 TYR A CA 1
ATOM 780 C C . TYR A 1 96 ? -4.920 1.880 6.219 1.00 90.06 96 TYR A C 1
ATOM 782 O O . TYR A 1 96 ? -5.269 2.910 6.798 1.00 90.06 96 TYR A O 1
ATOM 790 N N . LEU A 1 97 ? -5.330 0.678 6.641 1.00 94.12 97 LEU A N 1
ATOM 791 C CA . LEU A 1 97 ? -6.165 0.491 7.830 1.00 94.12 97 LEU A CA 1
ATOM 792 C C . LEU A 1 97 ? -5.512 1.086 9.089 1.00 94.12 97 LEU A C 1
ATOM 794 O O . LEU A 1 97 ? -6.152 1.831 9.836 1.00 94.12 97 LEU A O 1
ATOM 798 N N . ARG A 1 98 ? -4.229 0.790 9.336 1.00 91.44 98 ARG A N 1
ATOM 799 C CA . ARG A 1 98 ? -3.488 1.387 10.458 1.00 91.44 98 ARG A CA 1
ATOM 800 C C . ARG A 1 98 ? -3.463 2.909 10.346 1.00 91.44 98 ARG A C 1
ATOM 802 O O . ARG A 1 98 ? -3.678 3.579 11.355 1.00 91.44 98 ARG A O 1
ATOM 809 N N . LEU A 1 99 ? -3.208 3.456 9.158 1.00 91.06 99 LEU A N 1
ATOM 810 C CA . LEU A 1 99 ? -3.195 4.900 8.936 1.00 91.06 99 LEU A CA 1
ATOM 811 C C . LEU A 1 99 ? -4.546 5.521 9.317 1.00 91.06 99 LEU A C 1
ATOM 813 O O . LEU A 1 99 ? -4.577 6.452 10.124 1.00 91.06 99 LEU A O 1
ATOM 817 N N . LEU A 1 100 ? -5.662 4.944 8.865 1.00 95.31 100 LEU A N 1
ATOM 818 C CA . LEU A 1 100 ? -7.009 5.376 9.256 1.00 95.31 100 LEU A CA 1
ATOM 819 C C . LEU A 1 100 ? -7.206 5.323 10.779 1.00 95.31 100 LEU A C 1
ATOM 821 O O . LEU A 1 100 ? -7.651 6.304 11.367 1.00 95.31 100 LEU A O 1
ATOM 825 N N . LEU A 1 101 ? -6.790 4.245 11.450 1.00 94.94 101 LEU A N 1
ATOM 826 C CA . LEU A 1 101 ? -6.887 4.101 12.913 1.00 94.94 101 LEU A CA 1
ATOM 827 C C . LEU A 1 101 ? -6.041 5.119 13.705 1.00 94.94 101 LEU A C 1
ATOM 829 O O . LEU A 1 101 ? -6.315 5.365 14.885 1.00 94.94 101 LEU A O 1
ATOM 833 N N . THR A 1 102 ? -5.023 5.719 13.078 1.00 91.44 102 THR A N 1
ATOM 834 C CA . THR A 1 102 ? -4.212 6.800 13.675 1.00 91.44 102 THR A CA 1
ATOM 835 C C . THR A 1 102 ? -4.794 8.194 13.453 1.00 91.44 102 THR A C 1
ATOM 837 O O . THR A 1 102 ? -4.350 9.142 14.098 1.00 91.44 102 THR A O 1
ATOM 840 N N . LYS A 1 103 ? -5.779 8.342 12.560 1.00 93.19 103 LYS A N 1
ATOM 841 C CA . LYS A 1 103 ? -6.338 9.644 12.163 1.00 93.19 103 LYS A CA 1
ATOM 842 C C . LYS A 1 103 ? -7.835 9.780 12.460 1.00 93.19 103 LYS A C 1
ATOM 844 O O . LYS A 1 103 ? -8.302 10.891 12.694 1.00 93.19 103 LYS A O 1
ATOM 849 N N . ILE A 1 104 ? -8.582 8.676 12.496 1.00 95.88 104 ILE A N 1
ATOM 850 C CA . ILE A 1 104 ? -10.033 8.650 12.710 1.00 95.88 104 ILE A CA 1
ATOM 851 C C . ILE A 1 104 ? -10.342 8.335 14.173 1.00 95.88 104 ILE A C 1
ATOM 853 O O . ILE A 1 104 ? -9.900 7.325 14.725 1.00 95.88 104 ILE A O 1
ATOM 857 N N . ARG A 1 105 ? -11.123 9.216 14.804 1.00 96.75 105 ARG A N 1
ATOM 858 C CA . ARG A 1 105 ? -11.572 9.064 16.192 1.00 96.75 105 ARG A CA 1
ATOM 859 C C . ARG A 1 105 ? -12.887 8.301 16.247 1.00 96.75 105 ARG A C 1
ATOM 861 O O . ARG A 1 105 ? -13.774 8.549 15.438 1.00 96.75 105 ARG A O 1
ATOM 868 N N . GLY A 1 106 ? -13.001 7.405 17.222 1.00 96.56 106 GLY A N 1
ATOM 869 C CA . GLY A 1 106 ? -14.266 6.759 17.557 1.00 96.56 106 GLY A CA 1
ATOM 870 C C . GLY A 1 106 ? -14.954 5.892 16.493 1.00 96.56 106 GLY A C 1
ATOM 871 O O . GLY A 1 106 ? -16.179 5.802 16.576 1.00 96.56 106 GLY A O 1
ATOM 872 N N . PRO A 1 107 ? -14.267 5.252 15.522 1.00 97.44 107 PRO A N 1
ATOM 873 C CA . PRO A 1 107 ? -14.947 4.372 14.572 1.00 97.44 107 PRO A CA 1
ATOM 874 C C . PRO A 1 107 ? -15.632 3.217 15.319 1.00 97.44 107 PRO A C 1
ATOM 876 O O . PRO A 1 107 ? -15.093 2.679 16.290 1.00 97.44 107 PRO A O 1
ATOM 879 N N . THR A 1 108 ? -16.820 2.824 14.876 1.00 96.94 108 THR A N 1
ATOM 880 C CA . THR A 1 108 ? -17.652 1.780 15.501 1.00 96.94 108 THR A CA 1
ATOM 881 C C . THR A 1 108 ? -17.690 0.470 14.714 1.00 96.94 108 THR A C 1
ATOM 883 O O . THR A 1 108 ? -18.320 -0.512 15.140 1.00 96.94 108 THR A O 1
ATOM 886 N N . SER A 1 109 ? -17.007 0.449 13.573 1.00 96.38 109 SER A N 1
ATOM 887 C CA . SER A 1 109 ? -16.895 -0.674 12.653 1.00 96.38 109 SER A CA 1
ATOM 888 C C . SER A 1 109 ? -15.718 -0.447 11.690 1.00 96.38 109 SER A C 1
ATOM 890 O O . SER A 1 109 ? -15.158 0.651 11.633 1.00 96.38 109 SER A O 1
ATOM 892 N N . TYR A 1 110 ? -15.368 -1.465 10.899 1.00 96.38 110 TYR A N 1
ATOM 893 C CA . TYR A 1 110 ? -14.524 -1.244 9.722 1.00 96.38 110 TYR A CA 1
ATOM 894 C C . TYR A 1 110 ? -15.215 -0.352 8.686 1.00 96.38 110 TYR A C 1
ATOM 896 O O . TYR A 1 110 ? -14.541 0.419 8.011 1.00 96.38 110 TYR A O 1
ATOM 904 N N . GLU A 1 111 ? -16.546 -0.410 8.603 1.00 96.12 111 GLU A N 1
ATOM 905 C CA . GLU A 1 111 ? -17.331 0.384 7.658 1.00 96.12 111 GLU A CA 1
ATOM 906 C C . GLU A 1 111 ? -17.198 1.880 7.853 1.00 96.12 111 GLU A C 1
ATOM 908 O O . GLU A 1 111 ? -17.030 2.621 6.884 1.00 96.12 111 GLU A O 1
ATOM 913 N N . ASP A 1 112 ? -17.102 2.311 9.101 1.00 96.75 112 ASP A N 1
ATOM 914 C CA . ASP A 1 112 ? -16.834 3.702 9.437 1.00 96.75 112 ASP A CA 1
ATOM 915 C C . ASP A 1 112 ? -15.449 4.152 8.934 1.00 96.75 112 ASP A C 1
ATOM 917 O O . ASP A 1 112 ? -15.249 5.324 8.610 1.00 96.75 112 ASP A O 1
ATOM 921 N N . LEU A 1 113 ? -14.475 3.234 8.854 1.00 96.88 113 LEU A N 1
ATOM 922 C CA . LEU A 1 113 ? -13.116 3.543 8.401 1.00 96.88 113 LEU A CA 1
ATOM 923 C C . LEU A 1 113 ? -13.049 3.712 6.881 1.00 96.88 113 LEU A C 1
ATOM 925 O O . LEU A 1 113 ? -12.415 4.659 6.410 1.00 96.88 113 LEU A O 1
ATOM 929 N N . TYR A 1 114 ? -13.736 2.860 6.116 1.00 93.75 114 TYR A N 1
ATOM 930 C CA . TYR A 1 114 ? -13.794 2.972 4.654 1.00 93.75 114 TYR A CA 1
ATOM 931 C C . TYR A 1 114 ? -14.958 3.828 4.122 1.00 93.75 114 TYR A C 1
ATOM 933 O O . TYR A 1 114 ? -15.159 3.885 2.915 1.00 93.75 114 TYR A O 1
ATOM 941 N N . THR A 1 115 ? -15.684 4.561 4.978 1.00 95.75 115 THR A N 1
ATOM 942 C CA . THR A 1 115 ? -16.753 5.496 4.559 1.00 95.75 115 THR A CA 1
ATOM 943 C C . THR A 1 115 ? -16.363 6.949 4.812 1.00 95.75 115 THR A C 1
ATOM 945 O O . THR A 1 115 ? -16.124 7.312 5.959 1.00 95.75 115 THR A O 1
ATOM 948 N N . HIS A 1 116 ? -16.325 7.812 3.792 1.00 95.81 116 HIS A N 1
ATOM 949 C CA . HIS A 1 116 ? -16.069 9.259 3.926 1.00 95.81 116 HIS A CA 1
ATOM 950 C C . HIS A 1 116 ? -17.154 10.068 3.214 1.00 95.81 116 HIS A C 1
ATOM 952 O O . HIS A 1 116 ? -17.521 9.734 2.096 1.00 95.81 116 HIS A O 1
ATOM 958 N N . ASN A 1 117 ? -17.666 11.135 3.841 1.00 94.44 117 ASN A N 1
ATOM 959 C CA . ASN A 1 117 ? -18.698 12.015 3.264 1.00 94.44 117 ASN A CA 1
ATOM 960 C C . ASN A 1 117 ? -19.916 11.261 2.687 1.00 94.44 117 ASN A C 1
ATOM 962 O O . ASN A 1 117 ? -20.466 11.646 1.660 1.00 94.44 117 ASN A O 1
ATOM 966 N N . GLY A 1 118 ? -20.327 10.170 3.341 1.00 94.19 118 GLY A N 1
ATOM 967 C CA . GLY A 1 118 ? -21.451 9.332 2.904 1.00 94.19 118 GLY A CA 1
ATOM 968 C C . GLY A 1 118 ? -21.135 8.357 1.764 1.00 94.19 118 GLY A C 1
ATOM 969 O O . GLY A 1 118 ? -22.016 7.596 1.378 1.00 94.19 118 GLY A O 1
ATOM 970 N N . VAL A 1 119 ? -19.902 8.335 1.250 1.00 96.19 119 VAL A N 1
ATOM 971 C CA . VAL A 1 119 ? -19.447 7.402 0.211 1.00 96.19 119 VAL A CA 1
ATOM 972 C C . VAL A 1 119 ? -18.632 6.282 0.843 1.00 96.19 119 VAL A C 1
ATOM 974 O O . VAL A 1 119 ? -17.694 6.537 1.602 1.00 96.19 119 VAL A O 1
ATOM 977 N N . ARG A 1 120 ? -18.988 5.038 0.517 1.00 95.56 120 ARG A N 1
ATOM 978 C CA . ARG A 1 120 ? -18.251 3.833 0.901 1.00 95.56 120 ARG A CA 1
ATOM 979 C C . ARG A 1 120 ? -17.238 3.484 -0.193 1.00 95.56 120 ARG A C 1
ATOM 981 O O . ARG A 1 120 ? -17.625 3.343 -1.348 1.00 95.56 120 ARG A O 1
ATOM 988 N N . TYR A 1 121 ? -15.972 3.341 0.180 1.00 93.75 121 TYR A N 1
ATOM 989 C CA . TYR A 1 121 ? -14.871 2.985 -0.721 1.00 93.75 121 TYR A CA 1
ATOM 990 C C . TYR A 1 121 ? -14.607 1.475 -0.704 1.00 93.75 121 TYR A C 1
ATOM 992 O O . TYR A 1 121 ? -14.976 0.793 0.257 1.00 93.75 121 TYR A O 1
ATOM 1000 N N . LEU A 1 122 ? -13.990 0.952 -1.768 1.00 90.25 122 LEU A N 1
ATOM 1001 C CA . LEU A 1 122 ? -13.734 -0.483 -1.920 1.00 90.25 122 LEU A CA 1
ATOM 1002 C C . LEU A 1 122 ? -12.537 -0.936 -1.083 1.00 90.25 122 LEU A C 1
ATOM 1004 O O . LEU A 1 122 ? -12.562 -2.035 -0.533 1.00 90.25 122 LEU A O 1
ATOM 1008 N N . THR A 1 123 ? -11.518 -0.083 -0.956 1.00 90.62 123 THR A N 1
ATOM 1009 C CA . THR A 1 123 ? -10.277 -0.386 -0.224 1.00 90.62 123 THR A CA 1
ATOM 1010 C C . THR A 1 123 ? -9.980 0.645 0.862 1.00 90.62 123 THR A C 1
ATOM 1012 O O . THR A 1 123 ? -10.432 1.798 0.815 1.00 90.62 123 THR A O 1
ATOM 1015 N N . PHE A 1 124 ? -9.167 0.264 1.855 1.00 91.69 124 PHE A N 1
ATOM 1016 C CA . PHE A 1 124 ? -8.694 1.229 2.856 1.00 91.69 124 PHE A CA 1
ATOM 1017 C C . PHE A 1 124 ? -7.799 2.304 2.224 1.00 91.69 124 PHE A C 1
ATOM 1019 O O . PHE A 1 124 ? -7.815 3.453 2.673 1.00 91.69 124 PHE A O 1
ATOM 1026 N N . LYS A 1 125 ? -7.064 1.957 1.158 1.00 88.31 125 LYS A N 1
ATOM 1027 C CA . LYS A 1 125 ? -6.251 2.896 0.377 1.00 88.31 125 LYS A CA 1
ATOM 1028 C C . LYS A 1 125 ? -7.095 4.013 -0.231 1.00 88.31 125 LYS A C 1
ATOM 1030 O O . LYS A 1 125 ? -6.786 5.188 -0.033 1.00 88.31 125 LYS A O 1
ATOM 1035 N N . GLU A 1 126 ? -8.185 3.667 -0.911 1.00 88.94 126 GLU A N 1
ATOM 1036 C CA . GLU A 1 126 ? -9.117 4.642 -1.488 1.00 88.94 126 GLU A CA 1
ATOM 1037 C C . GLU A 1 126 ? -9.720 5.553 -0.413 1.00 88.94 126 GLU A C 1
ATOM 1039 O O . GLU A 1 126 ? -9.778 6.771 -0.578 1.00 88.94 126 GLU A O 1
ATOM 1044 N N . ALA A 1 127 ? -10.097 4.984 0.735 1.00 92.81 127 ALA A N 1
ATOM 1045 C CA . ALA A 1 127 ? -10.625 5.747 1.861 1.00 92.81 127 ALA A CA 1
ATOM 1046 C C . ALA A 1 127 ? -9.598 6.722 2.471 1.00 92.81 127 ALA A C 1
ATOM 1048 O O . ALA A 1 127 ? -9.986 7.796 2.948 1.00 92.81 127 ALA A O 1
ATOM 1049 N N . CYS A 1 128 ? -8.306 6.367 2.474 1.00 90.56 128 CYS A N 1
ATOM 1050 C CA . CYS A 1 128 ? -7.205 7.271 2.818 1.00 90.56 128 CYS A CA 1
ATOM 1051 C C . CYS A 1 128 ? -7.031 8.374 1.768 1.00 90.56 128 CYS A C 1
ATOM 1053 O O . CYS A 1 128 ? -6.889 9.543 2.134 1.00 90.56 128 CYS A O 1
ATOM 1055 N N . ALA A 1 129 ? -7.057 8.013 0.482 1.00 87.06 129 ALA A N 1
ATOM 1056 C CA . ALA A 1 129 ? -6.902 8.938 -0.636 1.00 87.06 129 ALA A CA 1
ATOM 1057 C C . ALA A 1 129 ? -8.014 9.998 -0.648 1.00 87.06 129 ALA A C 1
ATOM 1059 O O . ALA A 1 129 ? -7.730 11.191 -0.731 1.00 87.06 129 ALA A O 1
ATOM 1060 N N . ALA A 1 130 ? -9.268 9.581 -0.459 1.00 90.12 130 ALA A N 1
ATOM 1061 C CA . ALA A 1 130 ? -10.432 10.463 -0.380 1.00 90.12 130 ALA A CA 1
ATOM 1062 C C . ALA A 1 130 ? -10.378 11.462 0.788 1.00 90.12 130 ALA A C 1
ATOM 1064 O O . ALA A 1 130 ? -10.997 12.521 0.733 1.00 90.12 130 ALA A O 1
ATOM 1065 N N . ARG A 1 131 ? -9.635 11.126 1.848 1.00 91.88 131 ARG A N 1
ATOM 1066 C CA . ARG A 1 131 ? -9.415 11.979 3.026 1.00 91.88 131 ARG A CA 1
ATOM 1067 C C . ARG A 1 131 ? -8.145 12.822 2.943 1.00 91.88 131 ARG A C 1
ATOM 1069 O O . ARG A 1 131 ? -7.848 13.537 3.897 1.00 91.88 131 ARG A O 1
ATOM 1076 N N . ASN A 1 132 ? -7.386 12.718 1.850 1.00 87.75 132 ASN A N 1
ATOM 1077 C CA . ASN A 1 132 ? -6.065 13.333 1.695 1.00 87.75 132 ASN A CA 1
ATOM 1078 C C . ASN A 1 132 ? -5.090 12.939 2.820 1.00 87.75 132 ASN A C 1
ATOM 1080 O O . ASN A 1 132 ? -4.327 13.760 3.319 1.00 87.75 132 ASN A O 1
ATOM 1084 N N . PHE A 1 133 ? -5.148 11.680 3.268 1.00 86.12 133 PHE A N 1
ATOM 1085 C CA . PHE A 1 133 ? -4.185 11.141 4.237 1.00 86.12 133 PHE A CA 1
ATOM 1086 C C . PHE A 1 133 ? -2.932 10.565 3.581 1.00 86.12 133 PHE A C 1
ATOM 1088 O O . PHE A 1 133 ? -1.974 10.264 4.289 1.00 86.12 133 PHE A O 1
ATOM 1095 N N . LEU A 1 134 ? -2.965 10.378 2.263 1.00 80.69 134 LEU A N 1
ATOM 1096 C CA . LEU A 1 134 ? -1.809 9.986 1.469 1.00 80.69 134 LEU A CA 1
ATOM 1097 C C . LEU A 1 134 ? -1.084 11.254 1.019 1.00 80.69 134 LEU A C 1
ATOM 1099 O O . LEU A 1 134 ? -1.745 12.225 0.639 1.00 80.69 134 LEU A O 1
ATOM 1103 N N . GLU A 1 135 ? 0.244 11.238 1.083 1.00 67.06 135 GLU A N 1
ATOM 1104 C CA . GLU A 1 135 ? 1.074 12.277 0.472 1.00 67.06 135 GLU A CA 1
ATOM 1105 C C . GLU A 1 135 ? 0.787 12.324 -1.037 1.00 67.06 135 GLU A C 1
ATOM 1107 O O . GLU A 1 135 ? 0.367 11.331 -1.640 1.00 67.06 135 GLU A O 1
ATOM 1112 N N . ASN A 1 136 ? 0.880 13.517 -1.624 1.00 62.81 136 ASN A N 1
ATOM 1113 C CA . ASN A 1 136 ? 0.631 13.683 -3.049 1.00 62.81 136 ASN A CA 1
ATOM 1114 C C . ASN A 1 136 ? 1.822 13.123 -3.831 1.00 62.81 136 ASN A C 1
ATOM 1116 O O . ASN A 1 136 ? 2.962 13.370 -3.449 1.00 62.81 136 ASN A O 1
ATOM 1120 N N . ASP A 1 137 ? 1.563 12.477 -4.965 1.00 69.56 137 ASP A N 1
ATOM 1121 C CA . ASP A 1 137 ? 2.628 11.971 -5.840 1.00 69.56 137 ASP A CA 1
ATOM 1122 C C . ASP A 1 137 ? 3.420 13.103 -6.515 1.00 69.56 137 ASP A C 1
ATOM 1124 O O . ASP A 1 137 ? 4.386 12.828 -7.206 1.00 69.56 137 ASP A O 1
ATOM 1128 N N . GLY A 1 138 ? 3.070 14.375 -6.281 1.00 72.75 138 GLY A N 1
ATOM 1129 C CA . GLY A 1 138 ? 3.767 15.540 -6.833 1.00 72.75 138 GLY A CA 1
ATOM 1130 C C . GLY A 1 138 ? 5.269 15.577 -6.529 1.00 72.75 138 GLY A C 1
ATOM 1131 O O . GLY A 1 138 ? 6.055 15.889 -7.413 1.00 72.75 138 GLY A O 1
ATOM 1132 N N . GLU A 1 139 ? 5.693 15.195 -5.321 1.00 74.19 139 GLU A N 1
ATOM 1133 C CA . GLU A 1 139 ? 7.130 15.131 -5.003 1.00 74.19 139 GLU A CA 1
ATOM 1134 C C . GLU A 1 139 ? 7.836 14.021 -5.795 1.00 74.19 139 GLU A C 1
ATOM 1136 O O . GLU A 1 139 ? 8.977 14.189 -6.224 1.00 74.19 139 GLU A O 1
ATOM 1141 N N . TRP A 1 140 ? 7.145 12.902 -6.038 1.00 84.44 140 TRP A N 1
ATOM 1142 C CA . TRP A 1 140 ? 7.647 11.846 -6.912 1.00 84.44 140 TRP A CA 1
ATOM 1143 C C . TRP A 1 140 ? 7.645 12.294 -8.366 1.00 84.44 140 TRP A C 1
ATOM 1145 O O . TRP A 1 140 ? 8.631 12.086 -9.052 1.00 84.44 140 TRP A O 1
ATOM 1155 N N . ASP A 1 141 ? 6.603 12.968 -8.829 1.00 83.69 141 ASP A N 1
ATOM 1156 C CA . ASP A 1 141 ? 6.533 13.522 -10.175 1.00 83.69 141 ASP A CA 1
ATOM 1157 C C . ASP A 1 141 ? 7.708 14.453 -10.476 1.00 83.69 141 ASP A C 1
ATOM 1159 O O . ASP A 1 141 ? 8.364 14.287 -11.504 1.00 83.69 141 ASP A O 1
ATOM 1163 N N . ASP A 1 142 ? 7.994 15.391 -9.572 1.00 80.50 142 ASP A N 1
ATOM 1164 C CA . ASP A 1 142 ? 9.119 16.316 -9.704 1.00 80.50 142 ASP A CA 1
ATOM 1165 C C . ASP A 1 142 ? 10.455 15.555 -9.652 1.00 80.50 142 ASP A C 1
ATOM 1167 O O . ASP A 1 142 ? 11.328 15.765 -10.495 1.00 80.50 142 ASP A O 1
ATOM 1171 N N . CYS A 1 143 ? 10.593 14.599 -8.726 1.00 83.31 143 CYS A N 1
ATOM 1172 C CA . CYS A 1 143 ? 11.795 13.778 -8.586 1.00 83.31 143 CYS A CA 1
ATOM 1173 C C . CYS A 1 143 ? 12.064 12.898 -9.818 1.00 83.31 143 CYS A C 1
ATOM 1175 O O . CYS A 1 143 ? 13.205 12.800 -10.266 1.00 83.31 143 CYS A O 1
ATOM 1177 N N . PHE A 1 144 ? 11.037 12.263 -10.387 1.00 87.56 144 PHE A N 1
ATOM 1178 C CA . PHE A 1 144 ? 11.160 11.433 -11.585 1.00 87.56 144 PHE A CA 1
ATOM 1179 C C . PHE A 1 144 ? 11.414 12.276 -12.829 1.00 87.56 144 PHE A C 1
ATOM 1181 O O . PHE A 1 144 ? 12.218 11.866 -13.666 1.00 87.56 144 PHE A O 1
ATOM 1188 N N . ALA A 1 145 ? 10.782 13.448 -12.942 1.00 86.25 145 ALA A N 1
ATOM 1189 C CA . ALA A 1 145 ? 11.075 14.397 -14.008 1.00 86.25 145 ALA A CA 1
ATOM 1190 C C . ALA A 1 145 ? 12.547 14.833 -13.962 1.00 86.25 145 ALA A C 1
ATOM 1192 O O . ALA A 1 145 ? 13.245 14.676 -14.960 1.00 86.25 145 ALA A O 1
ATOM 1193 N N . GLU A 1 146 ? 13.052 15.262 -12.803 1.00 81.62 146 GLU A N 1
ATOM 1194 C CA . GLU A 1 146 ? 14.460 15.649 -12.642 1.00 81.62 146 GLU A CA 1
ATOM 1195 C C . GLU A 1 146 ? 15.406 14.467 -12.895 1.00 81.62 146 GLU A C 1
ATOM 1197 O O . GLU A 1 146 ? 16.359 14.573 -13.666 1.00 81.62 146 GLU A O 1
ATOM 1202 N N . ALA A 1 147 ? 15.131 13.300 -12.305 1.00 82.94 147 ALA A N 1
ATOM 1203 C CA . ALA A 1 147 ? 15.970 12.121 -12.487 1.00 82.94 147 ALA A CA 1
ATOM 1204 C C . ALA A 1 147 ? 16.022 11.671 -13.954 1.00 82.94 147 ALA A C 1
ATOM 1206 O O . ALA A 1 147 ? 17.076 11.215 -14.404 1.00 82.94 147 ALA A O 1
ATOM 1207 N N . SER A 1 148 ? 14.918 11.802 -14.703 1.00 86.31 148 SER A N 1
ATOM 1208 C CA . SER A 1 148 ? 14.844 11.400 -16.115 1.00 86.31 148 SER A CA 1
ATOM 1209 C C . SER A 1 148 ? 15.824 12.151 -17.015 1.00 86.31 148 SER A C 1
ATOM 1211 O O . SER A 1 148 ? 16.223 11.619 -18.045 1.00 86.31 148 SER A O 1
ATOM 1213 N N . GLU A 1 149 ? 16.276 13.339 -16.607 1.00 79.75 149 GLU A N 1
ATOM 1214 C CA . GLU A 1 149 ? 17.251 14.122 -17.369 1.00 79.75 149 GLU A CA 1
ATOM 1215 C C . GLU A 1 149 ? 18.690 13.596 -17.227 1.00 79.75 149 GLU A C 1
ATOM 1217 O O . GLU A 1 149 ? 19.523 13.841 -18.102 1.00 79.75 149 GLU A O 1
ATOM 1222 N N . PHE A 1 150 ? 19.006 12.866 -16.148 1.00 76.25 150 PHE A N 1
ATOM 1223 C CA . PHE A 1 150 ? 20.395 12.523 -15.802 1.00 76.25 150 PHE A CA 1
ATOM 1224 C C . PHE A 1 150 ? 20.657 11.028 -15.572 1.00 76.25 150 PHE A C 1
ATOM 1226 O O . PHE A 1 150 ? 21.809 10.592 -15.647 1.00 76.25 150 PHE A O 1
ATOM 1233 N N . ALA A 1 151 ? 19.636 10.224 -15.265 1.00 68.12 151 ALA A N 1
ATOM 1234 C CA . ALA A 1 151 ? 19.808 8.862 -14.762 1.00 68.12 151 ALA A CA 1
ATOM 1235 C C . ALA A 1 151 ? 19.410 7.775 -15.777 1.00 68.12 151 ALA A C 1
ATOM 1237 O O . ALA A 1 151 ? 18.467 7.011 -15.559 1.00 68.12 151 ALA A O 1
ATOM 1238 N N . ILE A 1 152 ? 20.209 7.626 -16.838 1.00 68.06 152 ILE A N 1
ATOM 1239 C CA . ILE A 1 152 ? 20.049 6.559 -17.843 1.00 68.06 152 ILE A CA 1
ATOM 1240 C C . ILE A 1 152 ? 20.102 5.180 -17.165 1.00 68.06 152 ILE A C 1
ATOM 1242 O O . ILE A 1 152 ? 21.096 4.813 -16.533 1.00 68.06 152 ILE A O 1
ATOM 1246 N N . GLY A 1 153 ? 19.012 4.412 -17.260 1.00 66.81 153 GLY A N 1
ATOM 1247 C CA . GLY A 1 153 ? 18.870 3.090 -16.628 1.00 66.81 153 GLY A CA 1
ATOM 1248 C C . GLY A 1 153 ? 18.842 3.091 -15.088 1.00 66.81 153 GLY A C 1
ATOM 1249 O O . GLY A 1 153 ? 18.776 2.025 -14.470 1.00 66.81 153 GLY A O 1
ATOM 1250 N N . GLY A 1 154 ? 18.889 4.267 -14.450 1.00 73.12 154 GLY A N 1
ATOM 1251 C CA . GLY A 1 154 ? 18.810 4.441 -12.996 1.00 73.12 154 GLY A CA 1
ATOM 1252 C C . GLY A 1 154 ? 17.379 4.599 -12.478 1.00 73.12 154 GLY A C 1
ATOM 1253 O O . GLY A 1 154 ? 17.103 4.254 -11.326 1.00 73.12 154 GLY A O 1
ATOM 1254 N N . LEU A 1 155 ? 16.454 5.047 -13.335 1.00 87.06 155 LEU A N 1
ATOM 1255 C CA . LEU A 1 155 ? 15.063 5.325 -12.960 1.00 87.06 155 LEU A CA 1
ATOM 1256 C C . LEU A 1 155 ? 14.308 4.089 -12.479 1.00 87.06 155 LEU A C 1
ATOM 1258 O O . LEU A 1 155 ? 13.460 4.207 -11.603 1.00 87.06 155 LEU A O 1
ATOM 1262 N N . ARG A 1 156 ? 14.636 2.897 -12.987 1.00 89.06 156 ARG A N 1
ATOM 1263 C CA . ARG A 1 156 ? 13.998 1.655 -12.531 1.00 89.06 156 ARG A CA 1
ATOM 1264 C C . ARG A 1 156 ? 14.253 1.384 -11.048 1.00 89.06 156 ARG A C 1
ATOM 1266 O O . ARG A 1 156 ? 13.316 1.063 -10.327 1.00 89.06 156 ARG A O 1
ATOM 1273 N N . LYS A 1 157 ? 15.476 1.622 -10.562 1.00 86.44 157 LYS A N 1
ATOM 1274 C CA . LYS A 1 157 ? 15.804 1.487 -9.131 1.00 86.44 157 LYS A CA 1
ATOM 1275 C C . LYS A 1 157 ? 15.110 2.546 -8.281 1.00 86.44 157 LYS A C 1
ATOM 1277 O O . LYS A 1 157 ? 14.655 2.239 -7.183 1.00 86.44 157 LYS A O 1
ATOM 1282 N N . LEU A 1 158 ? 15.019 3.778 -8.788 1.00 88.00 158 LEU A N 1
ATOM 1283 C CA . LEU A 1 158 ? 14.255 4.842 -8.135 1.00 88.00 158 LEU A CA 1
ATOM 1284 C C . LEU A 1 158 ? 12.769 4.470 -8.051 1.00 88.00 158 LEU A C 1
ATOM 1286 O O . LEU A 1 158 ? 12.143 4.684 -7.020 1.00 88.00 158 LEU A O 1
ATOM 1290 N N . PHE A 1 159 ? 12.229 3.842 -9.095 1.00 90.06 159 PHE A N 1
ATOM 1291 C CA . PHE A 1 159 ? 10.861 3.334 -9.127 1.00 90.06 159 PHE A CA 1
ATOM 1292 C C . PHE A 1 159 ? 10.635 2.215 -8.116 1.00 90.06 159 PHE A C 1
ATOM 1294 O O . PHE A 1 159 ? 9.670 2.291 -7.359 1.00 90.06 159 PHE A O 1
ATOM 1301 N N . VAL A 1 160 ? 11.559 1.254 -7.992 1.00 88.81 160 VAL A N 1
ATOM 1302 C CA . VAL A 1 160 ? 11.511 0.258 -6.905 1.00 88.81 160 VAL A CA 1
ATOM 1303 C C . VAL A 1 160 ? 11.433 0.963 -5.551 1.00 88.81 160 VAL A C 1
ATOM 1305 O O . VAL A 1 160 ? 10.524 0.676 -4.781 1.00 88.81 160 VAL A O 1
ATOM 1308 N N . LEU A 1 161 ? 12.336 1.914 -5.289 1.00 86.62 161 LEU A N 1
ATOM 1309 C CA . LEU A 1 161 ? 12.405 2.636 -4.017 1.00 86.62 161 LEU A CA 1
ATOM 1310 C C . LEU A 1 161 ? 11.120 3.422 -3.716 1.00 86.62 161 LEU A C 1
ATOM 1312 O O . LEU A 1 161 ? 10.620 3.391 -2.592 1.00 86.62 161 LEU A O 1
ATOM 1316 N N . ALA A 1 162 ? 10.567 4.106 -4.717 1.00 86.81 162 ALA A N 1
ATOM 1317 C CA . ALA A 1 162 ? 9.320 4.846 -4.582 1.00 86.81 162 ALA A CA 1
ATOM 1318 C C . ALA A 1 162 ? 8.166 3.910 -4.188 1.00 86.81 162 ALA A C 1
ATOM 1320 O O . ALA A 1 162 ? 7.403 4.208 -3.268 1.00 86.81 162 ALA A O 1
ATOM 1321 N N . LEU A 1 163 ? 8.071 2.733 -4.814 1.00 85.94 163 LEU A N 1
ATOM 1322 C CA . LEU A 1 163 ? 7.032 1.761 -4.476 1.00 85.94 163 LEU A CA 1
ATOM 1323 C C . LEU A 1 163 ? 7.261 1.093 -3.117 1.00 85.94 163 LEU A C 1
ATOM 1325 O O . LEU A 1 163 ? 6.297 0.849 -2.387 1.00 85.94 163 LEU A O 1
ATOM 1329 N N . THR A 1 164 ? 8.513 0.795 -2.760 1.00 82.75 164 THR A N 1
ATOM 1330 C CA . THR A 1 164 ? 8.810 0.069 -1.522 1.00 82.75 164 THR A CA 1
ATOM 1331 C C . THR A 1 164 ? 8.782 0.953 -0.285 1.00 82.75 164 THR A C 1
ATOM 1333 O O . THR A 1 164 ? 8.322 0.510 0.768 1.00 82.75 164 THR A O 1
ATOM 1336 N N . ASP A 1 165 ? 9.243 2.198 -0.401 1.00 77.44 165 ASP A N 1
ATOM 1337 C CA . ASP A 1 165 ? 9.490 3.086 0.739 1.00 77.44 165 ASP A CA 1
ATOM 1338 C C . ASP A 1 165 ? 8.842 4.471 0.596 1.00 77.44 165 ASP A C 1
ATOM 1340 O O . ASP A 1 165 ? 8.738 5.204 1.580 1.00 77.44 165 ASP A O 1
ATOM 1344 N N . GLY A 1 166 ? 8.364 4.824 -0.597 1.00 71.25 166 GLY A N 1
ATOM 1345 C CA . GLY A 1 166 ? 7.964 6.185 -0.950 1.00 71.25 166 GLY A CA 1
ATOM 1346 C C . GLY A 1 166 ? 6.503 6.570 -0.735 1.00 71.25 166 GLY A C 1
ATOM 1347 O O . GLY A 1 166 ? 6.129 7.683 -1.081 1.00 71.25 166 GLY A O 1
ATOM 1348 N N . ASN A 1 167 ? 5.658 5.697 -0.175 1.00 68.81 167 ASN A N 1
ATOM 1349 C CA . ASN A 1 167 ? 4.225 5.980 0.035 1.00 68.81 167 ASN A CA 1
ATOM 1350 C C . ASN A 1 167 ? 3.454 6.410 -1.237 1.00 68.81 167 ASN A C 1
ATOM 1352 O O . ASN A 1 167 ? 2.444 7.102 -1.112 1.00 68.81 167 ASN A O 1
ATOM 1356 N N . VAL A 1 168 ? 3.875 5.984 -2.434 1.00 77.69 168 VAL A N 1
ATOM 1357 C CA . VAL A 1 168 ? 3.239 6.391 -3.702 1.00 77.69 168 VAL A CA 1
ATOM 1358 C C . VAL A 1 168 ? 1.728 6.114 -3.674 1.00 77.69 168 VAL A C 1
ATOM 1360 O O . VAL A 1 168 ? 1.270 4.983 -3.447 1.00 77.69 168 VAL A O 1
ATOM 1363 N N . ARG A 1 169 ? 0.933 7.164 -3.892 1.00 74.81 169 ARG A N 1
ATOM 1364 C CA . ARG A 1 169 ? -0.530 7.130 -3.885 1.00 74.81 169 ARG A CA 1
ATOM 1365 C C . ARG A 1 169 ? -1.042 6.307 -5.060 1.00 74.81 169 ARG A C 1
ATOM 1367 O O . ARG A 1 169 ? -1.867 5.420 -4.827 1.00 74.81 169 ARG A O 1
ATOM 1374 N N . SER A 1 170 ? -0.535 6.514 -6.270 1.00 81.56 170 SER A N 1
ATOM 1375 C CA . SER A 1 170 ? -0.931 5.759 -7.462 1.00 81.56 170 SER A CA 1
ATOM 1376 C C . SER A 1 170 ? 0.287 5.236 -8.240 1.00 81.56 170 SER A C 1
ATOM 1378 O O . SER A 1 170 ? 0.776 5.887 -9.162 1.00 81.56 170 SER A O 1
ATOM 1380 N N . PRO A 1 171 ? 0.793 4.031 -7.895 1.00 87.06 171 PRO A N 1
ATOM 1381 C CA . PRO A 1 171 ? 1.906 3.398 -8.609 1.00 87.06 171 PRO A CA 1
ATOM 1382 C C . PRO A 1 171 ? 1.688 3.277 -10.117 1.00 87.06 171 PRO A C 1
ATOM 1384 O O . PRO A 1 171 ? 2.631 3.438 -10.887 1.00 87.06 171 PRO A O 1
ATOM 1387 N N . ILE A 1 172 ? 0.446 2.998 -10.529 1.00 88.19 172 ILE A N 1
ATOM 1388 C CA . ILE A 1 172 ? 0.077 2.848 -11.936 1.00 88.19 172 ILE A CA 1
ATOM 1389 C C . ILE A 1 172 ? 0.147 4.178 -12.688 1.00 88.19 172 ILE A C 1
ATOM 1391 O O . ILE A 1 172 ? 0.711 4.208 -13.773 1.00 88.19 172 ILE A O 1
ATOM 1395 N N . GLU A 1 173 ? -0.322 5.281 -12.100 1.00 88.94 173 GLU A N 1
ATOM 1396 C CA . GLU A 1 173 ? -0.222 6.606 -12.729 1.00 88.94 173 GLU A CA 1
ATOM 1397 C C . GLU A 1 173 ? 1.244 7.037 -12.870 1.00 88.94 173 GLU A C 1
ATOM 1399 O O . GLU A 1 173 ? 1.653 7.526 -13.925 1.00 88.94 173 GLU A O 1
ATOM 1404 N N . LEU A 1 174 ? 2.062 6.792 -11.838 1.00 89.12 174 LEU A N 1
ATOM 1405 C CA . LEU A 1 174 ? 3.495 7.088 -11.876 1.00 89.12 174 LEU A CA 1
ATOM 1406 C C . LEU A 1 174 ? 4.215 6.244 -12.944 1.00 89.12 174 LEU A C 1
ATOM 1408 O O . LEU A 1 174 ? 5.041 6.764 -13.695 1.00 89.12 174 LEU A O 1
ATOM 1412 N N . TRP A 1 175 ? 3.868 4.956 -13.062 1.00 91.62 175 TRP A N 1
ATOM 1413 C CA . TRP A 1 175 ? 4.357 4.092 -14.140 1.00 91.62 175 TRP A CA 1
ATOM 1414 C C . TRP A 1 175 ? 3.942 4.616 -15.514 1.00 91.62 175 TRP A C 1
ATOM 1416 O O . TRP A 1 175 ? 4.797 4.812 -16.371 1.00 91.62 175 TRP A O 1
ATOM 1426 N N . GLU A 1 176 ? 2.655 4.879 -15.738 1.00 91.75 176 GLU A N 1
ATOM 1427 C CA . GLU A 1 176 ? 2.142 5.337 -17.033 1.00 91.75 176 GLU A CA 1
ATOM 1428 C C . GLU A 1 176 ? 2.847 6.608 -17.512 1.00 91.75 176 GLU A C 1
ATOM 1430 O O . GLU A 1 176 ? 3.156 6.725 -18.703 1.00 91.75 176 GLU A O 1
ATOM 1435 N N . LYS A 1 177 ? 3.165 7.512 -16.577 1.00 92.00 177 LYS A N 1
ATOM 1436 C CA . LYS A 1 177 ? 3.859 8.774 -16.836 1.00 92.00 177 LYS A CA 1
ATOM 1437 C C . LYS A 1 177 ? 5.343 8.602 -17.171 1.00 92.00 177 LYS A C 1
ATOM 1439 O O . LYS A 1 177 ? 5.837 9.294 -18.059 1.00 92.00 177 LYS A O 1
ATOM 1444 N N . PHE A 1 178 ? 6.052 7.693 -16.497 1.00 91.19 178 PHE A N 1
ATOM 1445 C CA . PHE A 1 178 ? 7.516 7.585 -16.593 1.00 91.19 178 PHE A CA 1
ATOM 1446 C C . PHE A 1 178 ? 8.040 6.282 -17.218 1.00 91.19 178 PHE A C 1
ATOM 1448 O O . PHE A 1 178 ? 9.252 6.138 -17.3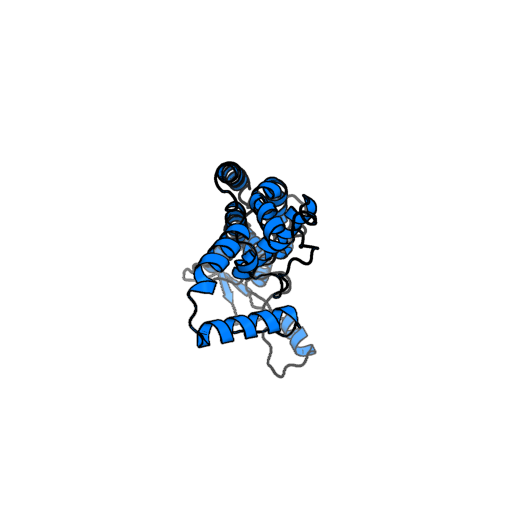67 1.00 91.19 178 PHE A O 1
ATOM 1455 N N . GLN A 1 179 ? 7.181 5.350 -17.643 1.00 91.75 179 GLN A N 1
ATOM 1456 C CA . GLN A 1 179 ? 7.573 4.032 -18.176 1.00 91.75 179 GLN A CA 1
ATOM 1457 C C . GLN A 1 179 ? 8.608 4.106 -19.301 1.00 91.75 179 GLN A C 1
ATOM 1459 O O . GLN A 1 179 ? 9.535 3.302 -19.327 1.00 91.75 179 GLN A O 1
ATOM 1464 N N . SER A 1 180 ? 8.501 5.084 -20.204 1.00 89.38 180 SER A N 1
ATOM 1465 C CA . SER A 1 180 ? 9.454 5.246 -21.306 1.00 89.38 180 SER A CA 1
ATOM 1466 C C . SER A 1 180 ? 10.859 5.569 -20.797 1.00 89.38 180 SER A C 1
ATOM 1468 O O . SER A 1 180 ? 11.826 5.000 -21.288 1.00 89.38 180 SER A O 1
ATOM 1470 N N . ALA A 1 181 ? 10.965 6.430 -19.781 1.00 88.75 181 ALA A N 1
ATOM 1471 C CA . ALA A 1 181 ? 12.239 6.795 -19.166 1.00 88.75 181 ALA A CA 1
ATOM 1472 C C . ALA A 1 181 ? 12.766 5.676 -18.245 1.00 88.75 181 ALA A C 1
ATOM 1474 O O . ALA A 1 181 ? 13.956 5.381 -18.223 1.00 88.75 181 ALA A O 1
ATOM 1475 N N . ILE A 1 182 ? 11.873 4.979 -17.533 1.00 90.25 182 ILE A N 1
ATOM 1476 C CA . ILE A 1 182 ? 12.217 3.799 -16.723 1.00 90.25 182 ILE A CA 1
ATOM 1477 C C . ILE A 1 182 ? 12.773 2.661 -17.596 1.00 90.25 182 ILE A C 1
ATOM 1479 O O . ILE A 1 182 ? 13.661 1.925 -17.158 1.00 90.25 182 ILE A O 1
ATOM 1483 N N . CYS A 1 183 ? 12.256 2.516 -18.818 1.00 90.75 183 CYS A N 1
ATOM 1484 C CA . CYS A 1 183 ? 12.639 1.478 -19.774 1.00 90.75 183 CYS A CA 1
ATOM 1485 C C . CYS A 1 183 ? 13.669 1.957 -20.810 1.00 90.75 183 CYS A C 1
ATOM 1487 O O . CY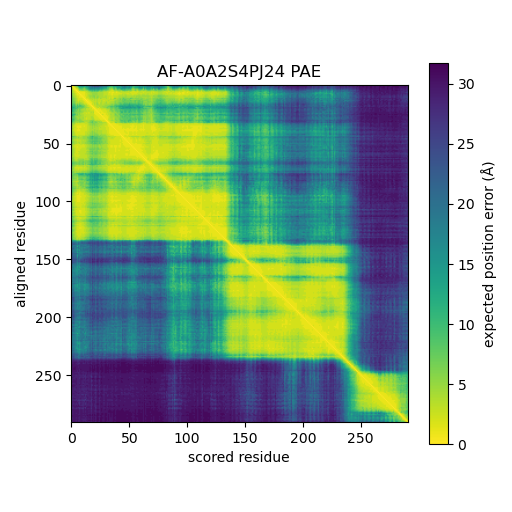S A 1 183 ? 13.904 1.254 -21.791 1.00 90.75 183 CYS A O 1
ATOM 1489 N N . GLU A 1 184 ? 14.294 3.121 -20.624 1.00 87.25 184 GLU A N 1
ATOM 1490 C CA . GLU A 1 184 ? 15.228 3.689 -21.606 1.00 87.25 184 GLU A CA 1
ATOM 1491 C C . GLU A 1 184 ? 16.397 2.732 -21.911 1.00 87.25 184 GLU A C 1
ATOM 1493 O O . GLU A 1 184 ? 16.774 2.532 -23.065 1.00 87.25 184 GLU A O 1
ATOM 1498 N N . ASP A 1 185 ? 16.928 2.049 -20.890 1.00 87.75 185 ASP A N 1
ATOM 1499 C CA . ASP A 1 185 ? 18.009 1.073 -21.059 1.00 87.75 185 ASP A CA 1
ATOM 1500 C C . ASP A 1 185 ? 17.528 -0.298 -21.572 1.00 87.75 185 ASP A C 1
ATOM 1502 O O . ASP A 1 185 ? 18.341 -1.127 -21.996 1.00 87.75 185 ASP A O 1
ATOM 1506 N N . CYS A 1 186 ? 16.218 -0.558 -21.548 1.00 89.25 186 CYS A N 1
ATOM 1507 C CA . CYS A 1 186 ? 15.641 -1.840 -21.946 1.00 89.25 186 CYS A CA 1
ATOM 1508 C C . CYS A 1 186 ? 15.764 -2.086 -23.448 1.00 89.25 186 CYS A C 1
ATOM 1510 O O . CYS A 1 186 ? 15.974 -3.232 -23.837 1.00 89.25 186 CYS A O 1
ATOM 1512 N N . GLU A 1 187 ? 15.708 -1.047 -24.286 1.00 88.38 187 GLU A N 1
ATOM 1513 C CA . GLU A 1 187 ? 15.922 -1.198 -25.729 1.00 88.38 187 GLU A CA 1
ATOM 1514 C C . GLU A 1 187 ? 17.318 -1.754 -26.035 1.00 88.38 187 GLU A C 1
ATOM 1516 O O . GLU A 1 187 ? 17.460 -2.737 -26.765 1.00 88.38 187 GLU A O 1
ATOM 1521 N N . TYR A 1 188 ? 18.352 -1.154 -25.441 1.00 86.69 188 TYR A N 1
ATOM 1522 C CA . TYR A 1 188 ? 19.731 -1.598 -25.627 1.00 86.69 188 TYR A CA 1
ATOM 1523 C C . TYR A 1 188 ? 19.927 -3.043 -25.150 1.00 86.69 188 TYR A C 1
ATOM 1525 O O . TYR A 1 188 ? 20.544 -3.851 -25.845 1.00 86.69 188 TYR A O 1
ATOM 1533 N N . ARG A 1 189 ? 19.365 -3.393 -23.986 1.00 87.31 189 ARG A N 1
ATOM 1534 C CA . ARG A 1 189 ? 19.441 -4.755 -23.434 1.00 87.31 189 ARG A CA 1
ATOM 1535 C C . ARG A 1 189 ? 18.702 -5.774 -24.298 1.00 87.31 189 ARG A C 1
ATOM 1537 O O . ARG A 1 189 ? 19.256 -6.831 -24.577 1.00 87.31 189 ARG A O 1
ATOM 1544 N N . LEU A 1 190 ? 17.495 -5.447 -24.765 1.00 87.00 190 LEU A N 1
ATOM 1545 C CA . LEU A 1 190 ? 16.731 -6.297 -25.682 1.00 87.00 190 LEU A CA 1
ATOM 1546 C C . LEU A 1 190 ? 17.509 -6.569 -26.962 1.00 87.00 190 LEU A C 1
ATOM 1548 O O . LEU A 1 190 ? 17.626 -7.720 -27.376 1.00 87.00 190 LEU A O 1
ATOM 1552 N N . ARG A 1 191 ? 18.090 -5.524 -27.558 1.00 85.31 191 ARG A N 1
ATOM 1553 C CA . ARG A 1 191 ? 18.939 -5.649 -28.745 1.00 85.31 191 ARG A CA 1
ATOM 1554 C C . ARG A 1 191 ? 20.135 -6.565 -28.483 1.00 85.31 191 ARG A C 1
ATOM 1556 O O . ARG A 1 191 ? 20.431 -7.428 -29.304 1.00 85.31 191 ARG A O 1
ATOM 1563 N N . ALA A 1 192 ? 20.802 -6.402 -27.342 1.00 83.94 192 ALA A N 1
ATOM 1564 C CA . ALA A 1 192 ? 21.969 -7.203 -26.986 1.00 83.94 192 ALA A CA 1
ATOM 1565 C C . ALA A 1 192 ? 21.630 -8.690 -26.764 1.00 83.94 192 ALA A C 1
ATOM 1567 O O . ALA A 1 192 ? 22.363 -9.566 -27.233 1.00 83.94 192 ALA A O 1
ATOM 1568 N N . GLU A 1 193 ? 20.523 -8.975 -26.075 1.00 82.12 193 GLU A N 1
ATOM 1569 C CA . GLU A 1 193 ? 20.136 -10.330 -25.664 1.00 82.12 193 GLU A CA 1
ATOM 1570 C C . GLU A 1 193 ? 19.347 -11.082 -26.749 1.00 82.12 193 GLU A C 1
ATOM 1572 O O . GLU A 1 193 ? 19.662 -12.233 -27.048 1.00 82.12 193 GLU A O 1
ATOM 1577 N N . PHE A 1 194 ? 18.383 -10.427 -27.401 1.00 83.19 194 PHE A N 1
ATOM 1578 C CA . PHE A 1 194 ? 17.423 -11.055 -28.322 1.00 83.19 194 PHE A CA 1
ATOM 1579 C C . PHE A 1 194 ? 17.589 -10.616 -29.788 1.00 83.19 194 PHE A C 1
ATOM 1581 O O . PHE A 1 194 ? 17.096 -11.292 -30.690 1.00 83.19 194 PHE A O 1
ATOM 1588 N N . GLY A 1 195 ? 18.326 -9.532 -30.048 1.00 81.31 195 GLY A N 1
ATOM 1589 C CA . GLY A 1 195 ? 18.568 -8.994 -31.391 1.00 81.31 195 GLY A CA 1
ATOM 1590 C C . GLY A 1 195 ? 17.546 -7.943 -31.841 1.00 81.31 195 GLY A C 1
ATOM 1591 O O . GLY A 1 195 ? 16.487 -7.766 -31.238 1.00 81.31 195 GLY A O 1
ATOM 1592 N N . ASP A 1 196 ? 17.864 -7.241 -32.933 1.00 83.81 196 ASP A N 1
ATOM 1593 C CA . ASP A 1 196 ? 17.089 -6.088 -33.426 1.00 83.81 196 ASP A CA 1
ATOM 1594 C C . ASP A 1 196 ? 15.627 -6.405 -33.764 1.00 83.81 196 ASP A C 1
ATOM 1596 O O . ASP A 1 196 ? 14.758 -5.555 -33.595 1.00 83.81 196 ASP A O 1
ATOM 1600 N N . SER A 1 197 ? 15.320 -7.632 -34.194 1.00 84.44 197 SER A N 1
ATOM 1601 C CA . SER A 1 197 ? 13.952 -8.026 -34.560 1.00 84.44 197 SER A CA 1
ATOM 1602 C C . SER A 1 197 ? 12.971 -8.017 -33.384 1.00 84.44 197 SER A C 1
ATOM 1604 O O . SER A 1 197 ? 11.763 -7.997 -33.604 1.00 84.44 197 SER A O 1
ATOM 1606 N N . PHE A 1 198 ? 13.470 -8.054 -32.146 1.00 81.38 198 PHE A N 1
ATOM 1607 C CA . PHE A 1 198 ? 12.651 -8.010 -30.933 1.00 81.38 198 PHE A CA 1
ATOM 1608 C C . PHE A 1 198 ? 12.440 -6.589 -30.409 1.00 81.38 198 PHE A C 1
ATOM 1610 O O . PHE A 1 198 ? 11.621 -6.392 -29.510 1.00 81.38 198 PHE A O 1
ATOM 1617 N N . VAL A 1 199 ? 13.128 -5.591 -30.965 1.00 86.25 199 VAL A N 1
ATOM 1618 C CA . VAL A 1 199 ? 13.012 -4.204 -30.519 1.00 86.25 199 VAL A CA 1
ATOM 1619 C C . VAL A 1 199 ? 11.727 -3.588 -31.074 1.00 86.25 199 VAL A C 1
ATOM 1621 O O . VAL A 1 199 ? 11.606 -3.275 -32.254 1.00 86.25 199 VAL A O 1
ATOM 1624 N N . SER A 1 200 ? 10.748 -3.405 -30.194 1.00 90.31 200 SER A N 1
ATOM 1625 C CA . SER A 1 200 ? 9.539 -2.615 -30.433 1.00 90.31 200 SER A CA 1
ATOM 1626 C C . SER A 1 200 ? 9.147 -1.908 -29.140 1.00 90.31 200 SER A C 1
ATOM 1628 O O . SER A 1 200 ? 9.499 -2.382 -28.062 1.00 90.31 200 SER A O 1
ATOM 1630 N N . THR A 1 201 ? 8.394 -0.807 -29.213 1.00 87.62 201 THR A N 1
ATOM 1631 C CA . THR A 1 201 ? 7.941 -0.084 -28.009 1.00 87.62 201 THR A CA 1
ATOM 1632 C C . THR A 1 201 ? 7.216 -1.007 -27.026 1.00 87.62 201 THR A C 1
ATOM 1634 O O . THR A 1 201 ? 7.497 -0.968 -25.831 1.00 87.62 201 THR A O 1
ATOM 1637 N N . GLN A 1 202 ? 6.353 -1.892 -27.539 1.00 90.12 202 GLN A N 1
ATOM 1638 C CA . GLN A 1 202 ? 5.626 -2.858 -26.718 1.00 90.12 202 GLN A CA 1
ATOM 1639 C C . GLN A 1 202 ? 6.574 -3.841 -26.023 1.00 90.12 202 GLN A C 1
ATOM 1641 O O . GLN A 1 202 ? 6.445 -4.068 -24.824 1.00 90.12 202 GLN A O 1
ATOM 1646 N N . ASN A 1 203 ? 7.546 -4.397 -26.751 1.00 90.31 203 ASN A N 1
ATOM 1647 C CA . ASN A 1 203 ? 8.508 -5.336 -26.175 1.00 90.31 203 ASN A CA 1
ATOM 1648 C C . ASN A 1 203 ? 9.453 -4.652 -25.183 1.00 90.31 203 ASN A C 1
ATOM 1650 O O . ASN A 1 203 ? 9.807 -5.259 -24.183 1.00 90.31 203 ASN A O 1
ATOM 1654 N N . VAL A 1 204 ? 9.839 -3.395 -25.421 1.00 91.38 204 VAL A N 1
ATOM 1655 C CA . VAL A 1 204 ? 10.673 -2.604 -24.501 1.00 91.38 204 VAL A CA 1
ATOM 1656 C C . VAL A 1 204 ? 9.969 -2.389 -23.168 1.00 91.38 204 VAL A C 1
ATOM 1658 O O . VAL A 1 204 ? 10.571 -2.631 -22.123 1.00 91.38 204 VAL A O 1
ATOM 1661 N N . GLN A 1 205 ? 8.695 -1.995 -23.195 1.00 91.00 205 GLN A N 1
ATOM 1662 C CA . GLN A 1 205 ? 7.890 -1.828 -21.983 1.00 91.00 205 GLN A CA 1
ATOM 1663 C C . GLN A 1 205 ? 7.652 -3.165 -21.273 1.00 91.00 205 GLN A C 1
ATOM 1665 O O . GLN A 1 205 ? 7.830 -3.258 -20.061 1.00 91.00 205 GLN A O 1
ATOM 1670 N N . ASP A 1 206 ? 7.311 -4.216 -22.021 1.00 92.94 206 ASP A N 1
ATOM 1671 C CA . ASP A 1 206 ? 7.046 -5.547 -21.467 1.00 92.94 206 ASP A CA 1
ATOM 1672 C C . ASP A 1 206 ? 8.308 -6.190 -20.855 1.00 92.94 206 ASP A C 1
ATOM 1674 O O . ASP A 1 206 ? 8.278 -6.719 -19.743 1.00 92.94 206 ASP A O 1
ATOM 1678 N N . TYR A 1 207 ? 9.459 -6.042 -21.515 1.00 91.94 207 TYR A N 1
ATOM 1679 C CA . TYR A 1 207 ? 10.763 -6.422 -20.972 1.00 91.94 207 TYR A CA 1
ATOM 1680 C C . TYR A 1 207 ? 11.146 -5.574 -19.756 1.00 91.94 207 TYR A C 1
ATOM 1682 O O . TYR A 1 207 ? 11.716 -6.085 -18.791 1.00 91.94 207 TYR A O 1
ATOM 1690 N N . GLY A 1 208 ? 10.811 -4.283 -19.769 1.00 91.88 208 GLY A N 1
ATOM 1691 C CA . GLY A 1 208 ? 10.968 -3.394 -18.624 1.00 91.88 208 GLY A CA 1
ATOM 1692 C C . GLY A 1 208 ? 10.191 -3.876 -17.402 1.00 91.88 208 GLY A C 1
ATOM 1693 O O . GLY A 1 208 ? 10.768 -3.965 -16.318 1.00 91.88 208 GLY A O 1
ATOM 1694 N N . LEU A 1 209 ? 8.928 -4.279 -17.581 1.00 93.12 209 LEU A N 1
ATOM 1695 C CA . LEU A 1 209 ? 8.111 -4.900 -16.532 1.00 93.12 209 LEU A CA 1
ATOM 1696 C C . LEU A 1 209 ? 8.735 -6.204 -16.027 1.00 93.12 209 LEU A C 1
ATOM 1698 O O . LEU A 1 209 ? 8.783 -6.427 -14.818 1.00 93.12 209 LEU A O 1
ATOM 1702 N N . TYR A 1 210 ? 9.277 -7.039 -16.917 1.00 92.38 210 TYR A N 1
ATOM 1703 C CA . TYR A 1 210 ? 9.999 -8.253 -16.524 1.00 92.38 210 TYR A CA 1
ATOM 1704 C C . TYR A 1 210 ? 11.235 -7.954 -15.667 1.00 92.38 210 TYR A C 1
ATOM 1706 O O . TYR A 1 210 ? 11.416 -8.553 -14.604 1.00 92.38 210 TYR A O 1
ATOM 1714 N N . GLN A 1 211 ? 12.067 -6.995 -16.076 1.00 89.94 211 GLN A N 1
ATOM 1715 C CA . GLN A 1 211 ? 13.232 -6.586 -15.287 1.00 89.94 211 GLN A CA 1
ATOM 1716 C C . GLN A 1 211 ? 12.813 -5.993 -13.942 1.00 89.94 211 GLN A C 1
ATOM 1718 O O . GLN A 1 211 ? 13.395 -6.311 -12.905 1.00 89.94 211 GLN A O 1
ATOM 1723 N N . PHE A 1 212 ? 11.755 -5.190 -13.939 1.00 90.06 212 PHE A N 1
ATOM 1724 C CA . PHE A 1 212 ? 11.223 -4.593 -12.727 1.00 90.06 212 PHE A CA 1
ATOM 1725 C C . PHE A 1 212 ? 10.661 -5.643 -11.755 1.00 90.06 212 PHE A C 1
ATOM 1727 O O . PHE A 1 212 ? 10.950 -5.595 -10.560 1.00 90.06 212 PHE A O 1
ATOM 1734 N N . GLN A 1 213 ? 9.957 -6.664 -12.254 1.00 91.69 213 GLN A N 1
ATOM 1735 C CA . GLN A 1 213 ? 9.492 -7.803 -11.457 1.00 91.69 213 GLN A CA 1
ATOM 1736 C C . GLN A 1 213 ? 10.652 -8.537 -10.768 1.00 91.69 213 GLN A C 1
ATOM 1738 O O . GLN A 1 213 ? 10.504 -8.959 -9.618 1.00 91.69 213 GLN A O 1
ATOM 1743 N N . LYS A 1 214 ? 11.805 -8.679 -11.433 1.00 88.81 214 LYS A N 1
ATOM 1744 C CA . LYS A 1 214 ? 13.009 -9.282 -10.835 1.00 88.81 214 LYS A CA 1
ATOM 1745 C C . LYS A 1 214 ? 13.594 -8.413 -9.729 1.00 88.81 214 LYS A C 1
ATOM 1747 O O . LYS A 1 214 ? 13.991 -8.938 -8.693 1.00 88.81 214 LYS A O 1
ATOM 1752 N N . GLU A 1 215 ? 13.629 -7.097 -9.922 1.00 89.12 215 GLU A N 1
ATOM 1753 C CA . GLU A 1 215 ? 14.104 -6.174 -8.888 1.00 89.12 215 GLU A CA 1
ATOM 1754 C C . GLU A 1 215 ? 13.167 -6.171 -7.666 1.00 89.12 215 GLU A C 1
ATOM 1756 O O . GLU A 1 215 ? 13.642 -6.285 -6.537 1.00 89.12 215 GLU A O 1
ATOM 1761 N N . LEU A 1 216 ? 11.844 -6.159 -7.866 1.00 88.94 216 LEU A N 1
ATOM 1762 C CA . LEU A 1 216 ? 10.854 -6.243 -6.781 1.00 88.94 216 LEU A CA 1
ATOM 1763 C C . LEU A 1 216 ? 10.931 -7.555 -5.986 1.00 88.94 216 LEU A C 1
ATOM 1765 O O . LEU A 1 216 ? 10.728 -7.552 -4.768 1.00 88.94 216 LEU A O 1
ATOM 1769 N N . GLN A 1 217 ? 11.266 -8.673 -6.637 1.00 89.44 217 GLN A N 1
ATOM 1770 C CA . GLN A 1 217 ? 11.432 -9.963 -5.957 1.00 89.44 217 GLN A CA 1
ATOM 1771 C C . GLN A 1 217 ? 12.534 -9.931 -4.895 1.00 89.44 217 GLN A C 1
ATOM 1773 O O . GLN A 1 217 ? 12.402 -10.614 -3.879 1.00 89.44 217 GLN A O 1
ATOM 1778 N N . LEU A 1 218 ? 13.571 -9.101 -5.065 1.00 86.19 218 LEU A N 1
ATOM 1779 C CA . LEU A 1 218 ? 14.618 -8.910 -4.051 1.00 86.19 218 LEU A CA 1
ATOM 1780 C C . LEU A 1 218 ? 14.062 -8.329 -2.741 1.00 86.19 218 LEU A C 1
ATOM 1782 O O . LEU A 1 218 ? 14.633 -8.550 -1.675 1.00 86.19 218 LEU A O 1
ATOM 1786 N N . PHE A 1 219 ? 12.922 -7.641 -2.812 1.00 83.50 219 PHE A N 1
ATOM 1787 C CA . PHE A 1 219 ? 12.187 -7.086 -1.674 1.00 83.50 219 PHE A CA 1
ATOM 1788 C C . PHE A 1 219 ? 11.000 -7.967 -1.250 1.00 83.50 219 PHE A C 1
ATOM 1790 O O . PHE A 1 219 ? 10.200 -7.571 -0.401 1.00 83.50 219 PHE A O 1
ATOM 1797 N N . GLY A 1 220 ? 10.860 -9.164 -1.832 1.00 85.50 220 GLY A N 1
ATOM 1798 C CA . GLY A 1 220 ? 9.724 -10.054 -1.591 1.00 85.50 220 GLY A CA 1
ATOM 1799 C C . GLY A 1 220 ? 8.393 -9.484 -2.091 1.00 85.50 220 GLY A C 1
ATOM 1800 O O . GLY A 1 220 ? 7.352 -9.770 -1.500 1.00 85.50 220 GLY A O 1
ATOM 1801 N N . LYS A 1 221 ? 8.431 -8.645 -3.134 1.00 86.44 221 LYS A N 1
ATOM 1802 C CA . LYS A 1 221 ? 7.269 -7.984 -3.738 1.00 86.44 221 LYS A CA 1
ATOM 1803 C C . LYS A 1 221 ? 7.033 -8.452 -5.169 1.00 86.44 221 LYS A C 1
ATOM 1805 O O . LYS A 1 221 ? 7.926 -8.996 -5.824 1.00 86.44 221 LYS A O 1
ATOM 1810 N N . LYS A 1 222 ? 5.823 -8.216 -5.662 1.00 90.81 222 LYS A N 1
ATOM 1811 C CA . LYS A 1 222 ? 5.416 -8.457 -7.050 1.00 90.81 222 LYS A CA 1
ATOM 1812 C C . LYS A 1 222 ? 4.761 -7.218 -7.644 1.00 90.81 222 LYS A C 1
ATOM 1814 O O . LYS A 1 222 ? 4.280 -6.361 -6.912 1.00 90.81 222 LYS A O 1
ATOM 1819 N N . LEU A 1 223 ? 4.708 -7.148 -8.972 1.00 90.38 223 LEU A N 1
ATOM 1820 C CA . LEU A 1 223 ? 4.006 -6.076 -9.691 1.00 90.38 223 LEU A CA 1
ATOM 1821 C C . LEU A 1 223 ? 2.532 -5.966 -9.271 1.00 90.38 223 LEU A C 1
ATOM 1823 O O . LEU A 1 223 ? 2.005 -4.868 -9.095 1.00 90.38 223 LEU A O 1
ATOM 1827 N N . GLU A 1 224 ? 1.900 -7.118 -9.040 1.00 89.44 224 GLU A N 1
ATOM 1828 C CA . GLU A 1 224 ? 0.500 -7.241 -8.622 1.00 89.44 224 GLU A CA 1
ATOM 1829 C C . GLU A 1 224 ? 0.217 -6.526 -7.296 1.00 89.44 224 GLU A C 1
ATOM 1831 O O . GLU A 1 224 ? -0.849 -5.935 -7.140 1.00 89.44 224 GLU A O 1
ATOM 1836 N N . ASP A 1 225 ? 1.188 -6.503 -6.372 1.00 84.88 225 ASP A N 1
ATOM 1837 C CA . ASP A 1 225 ? 1.052 -5.836 -5.069 1.00 84.88 225 ASP A CA 1
ATOM 1838 C C . ASP A 1 225 ? 0.813 -4.321 -5.220 1.00 84.88 225 ASP A C 1
ATOM 1840 O O . ASP A 1 225 ? 0.300 -3.670 -4.307 1.00 84.88 225 ASP A O 1
ATOM 1844 N N . PHE A 1 226 ? 1.178 -3.758 -6.376 1.00 85.25 226 PHE A N 1
ATOM 1845 C CA . PHE A 1 226 ? 1.062 -2.338 -6.699 1.00 85.25 226 PHE A CA 1
ATOM 1846 C C . PHE A 1 226 ? 0.016 -2.046 -7.784 1.00 85.25 226 PHE A C 1
ATOM 1848 O O . PHE A 1 226 ? -0.147 -0.887 -8.165 1.00 85.25 226 PHE A O 1
ATOM 1855 N N . GLY A 1 227 ? -0.702 -3.066 -8.271 1.00 84.12 227 GLY A N 1
ATOM 1856 C CA . GLY A 1 227 ? -1.677 -2.923 -9.356 1.00 84.12 227 GLY A CA 1
ATOM 1857 C C . GLY A 1 227 ? -1.049 -2.638 -10.724 1.00 84.12 227 GLY A C 1
ATOM 1858 O O . GLY A 1 227 ? -1.699 -2.038 -11.576 1.00 84.12 227 GLY A O 1
ATOM 1859 N N . LEU A 1 228 ? 0.213 -3.029 -10.929 1.00 90.56 228 LEU A N 1
ATOM 1860 C CA . LEU A 1 228 ? 0.926 -2.846 -12.194 1.00 90.56 228 LEU A CA 1
ATOM 1861 C C . LEU A 1 228 ? 0.674 -4.009 -13.169 1.00 90.56 228 LEU A C 1
ATOM 1863 O O . LEU A 1 228 ? 0.420 -5.134 -12.727 1.00 90.56 228 LEU A O 1
ATOM 1867 N N . PRO A 1 229 ? 0.762 -3.768 -14.493 1.00 91.44 229 PRO A N 1
ATOM 1868 C CA . PRO A 1 229 ? 0.616 -4.815 -15.499 1.00 91.44 229 PRO A CA 1
ATOM 1869 C C . PRO A 1 229 ? 1.718 -5.872 -15.374 1.00 91.44 229 PRO A C 1
ATOM 1871 O O . PRO A 1 229 ? 2.869 -5.558 -15.080 1.00 91.44 229 PRO A O 1
ATOM 1874 N N . LEU A 1 230 ? 1.363 -7.133 -15.623 1.00 91.25 230 LEU A N 1
ATOM 1875 C CA . LEU A 1 230 ? 2.311 -8.244 -15.658 1.00 91.25 230 LEU A CA 1
ATOM 1876 C C . LEU A 1 230 ? 2.996 -8.337 -17.030 1.00 91.25 230 LEU A C 1
ATOM 1878 O O . LEU A 1 230 ? 2.326 -8.114 -18.040 1.00 91.25 230 LEU A O 1
ATOM 1882 N N . PRO A 1 231 ? 4.287 -8.715 -17.086 1.00 91.88 231 PRO A N 1
ATOM 1883 C CA . PRO A 1 231 ? 4.960 -8.998 -18.347 1.00 91.88 231 PRO A CA 1
ATOM 1884 C C . PRO A 1 231 ? 4.316 -10.207 -19.041 1.00 91.88 231 PRO A C 1
ATOM 1886 O O . PRO A 1 231 ? 4.029 -11.223 -18.404 1.00 91.88 231 PRO A O 1
ATOM 1889 N N . ILE A 1 232 ? 4.096 -10.093 -20.349 1.00 89.81 232 ILE A N 1
ATOM 1890 C CA . ILE A 1 232 ? 3.439 -11.101 -21.193 1.00 89.81 232 ILE A CA 1
ATOM 1891 C C . ILE A 1 232 ? 4.480 -11.950 -21.936 1.00 89.81 232 ILE A C 1
ATOM 1893 O O . ILE A 1 232 ? 4.270 -13.141 -22.177 1.00 89.81 232 ILE A O 1
ATOM 1897 N N . GLY A 1 233 ? 5.596 -11.338 -22.326 1.00 82.94 233 GLY A N 1
ATOM 1898 C CA . GLY A 1 233 ? 6.668 -11.966 -23.082 1.00 82.94 233 GLY A CA 1
ATOM 1899 C C . GLY A 1 233 ? 7.501 -12.940 -22.251 1.00 82.94 233 GLY A C 1
ATOM 1900 O O . GLY A 1 233 ? 7.686 -12.789 -21.042 1.00 82.94 233 GLY A O 1
ATOM 1901 N N . ASN A 1 234 ? 8.039 -13.958 -22.927 1.00 83.62 234 ASN A N 1
ATOM 1902 C CA . ASN A 1 234 ? 8.993 -14.885 -22.329 1.00 83.62 234 ASN A CA 1
ATOM 1903 C C . ASN A 1 234 ? 10.415 -14.326 -22.459 1.00 83.62 234 ASN A C 1
ATOM 1905 O O . ASN A 1 234 ? 11.091 -14.549 -23.463 1.00 83.62 234 ASN A O 1
ATOM 1909 N N . TRP A 1 235 ? 10.835 -13.587 -21.438 1.00 86.88 235 TRP A N 1
ATOM 1910 C CA . TRP A 1 235 ? 12.122 -12.892 -21.395 1.00 86.88 235 TRP A CA 1
ATOM 1911 C C . TRP A 1 235 ? 13.188 -13.615 -20.573 1.00 86.88 235 TRP A C 1
ATOM 1913 O O . TRP A 1 235 ? 14.241 -13.040 -20.294 1.00 86.88 235 TRP A O 1
ATOM 1923 N N . GLU A 1 236 ? 12.929 -14.853 -20.145 1.00 80.75 236 GLU A N 1
ATOM 1924 C CA . GLU A 1 236 ? 13.960 -15.627 -19.467 1.00 80.75 236 GLU A CA 1
ATOM 1925 C C . GLU A 1 236 ? 15.116 -15.909 -20.434 1.00 80.75 236 GLU A C 1
ATOM 1927 O O . GLU A 1 236 ? 14.889 -16.429 -21.532 1.00 80.75 236 GLU A O 1
ATOM 1932 N N . PRO A 1 237 ? 16.366 -15.584 -20.058 1.00 63.97 237 PRO A N 1
ATOM 1933 C CA . PRO A 1 237 ? 17.504 -15.911 -20.893 1.00 63.97 237 PRO A CA 1
ATOM 1934 C C . PRO A 1 237 ? 17.579 -17.429 -21.045 1.00 63.97 237 PRO A C 1
ATOM 1936 O O . PRO A 1 237 ? 17.800 -18.150 -20.071 1.00 63.97 237 PRO A O 1
ATOM 1939 N N . ASN A 1 238 ? 17.439 -17.938 -22.270 1.00 57.84 238 ASN A N 1
ATOM 1940 C CA . ASN A 1 238 ? 17.846 -19.307 -22.551 1.00 57.84 238 ASN A CA 1
ATOM 1941 C C . ASN A 1 238 ? 19.336 -19.406 -22.198 1.00 57.84 238 ASN A C 1
ATOM 1943 O O . ASN A 1 238 ? 20.167 -18.786 -22.862 1.00 57.84 238 ASN A O 1
ATOM 1947 N N . HIS A 1 239 ? 19.682 -20.195 -21.176 1.00 48.34 239 HIS A N 1
ATOM 1948 C CA . HIS A 1 239 ? 21.057 -20.376 -20.684 1.00 48.34 239 HIS A CA 1
ATOM 1949 C C . HIS A 1 239 ? 22.076 -20.789 -21.771 1.00 48.34 239 HIS A C 1
ATOM 1951 O O . HIS A 1 239 ? 23.279 -20.709 -21.545 1.00 48.34 239 HIS A O 1
ATOM 1957 N N . LEU A 1 240 ? 21.610 -21.204 -22.954 1.00 45.59 240 LEU A N 1
ATOM 1958 C CA . LEU A 1 240 ? 22.433 -21.533 -24.122 1.00 45.59 240 LEU A CA 1
ATOM 1959 C C . LEU A 1 240 ? 22.787 -20.325 -25.012 1.00 45.59 240 LEU A C 1
ATOM 1961 O O . LEU A 1 240 ? 23.715 -20.421 -25.807 1.00 45.59 240 LEU A O 1
ATOM 1965 N N . GLN A 1 241 ? 22.083 -19.196 -24.900 1.00 47.69 241 GLN A N 1
ATOM 1966 C CA . GLN A 1 241 ? 22.356 -17.974 -25.676 1.00 47.69 241 GLN A CA 1
ATOM 1967 C C . GLN A 1 241 ? 23.006 -16.864 -24.837 1.00 47.69 241 GLN A C 1
ATOM 1969 O O . GLN A 1 241 ? 23.600 -15.941 -25.390 1.00 47.69 241 GLN A O 1
ATOM 1974 N N . SER A 1 242 ? 22.953 -16.965 -23.506 1.00 42.41 242 SER A N 1
ATOM 1975 C CA . SER A 1 242 ? 23.474 -15.961 -22.574 1.00 42.41 242 SER A CA 1
ATOM 1976 C C . SER A 1 242 ? 24.929 -16.218 -22.157 1.00 42.41 242 SER A C 1
ATOM 1978 O O . SER A 1 242 ? 25.240 -16.212 -20.965 1.00 42.41 242 SER A O 1
ATOM 1980 N N . ILE A 1 243 ? 25.836 -16.434 -23.113 1.00 45.59 243 ILE A N 1
ATOM 1981 C CA . ILE A 1 243 ? 27.261 -16.171 -22.872 1.00 45.59 243 ILE A CA 1
ATOM 1982 C C . ILE A 1 243 ? 27.553 -14.790 -23.477 1.00 45.59 243 ILE A C 1
ATOM 1984 O O . ILE A 1 243 ? 27.771 -14.698 -24.686 1.00 45.59 243 ILE A O 1
ATOM 1988 N N . PRO A 1 244 ? 27.596 -13.705 -22.673 1.00 47.19 244 PRO A N 1
ATOM 1989 C CA . PRO A 1 244 ? 27.959 -12.366 -23.151 1.00 47.19 244 PRO A CA 1
ATOM 1990 C C . PRO A 1 244 ? 29.357 -12.316 -23.784 1.00 47.19 244 PRO A C 1
AT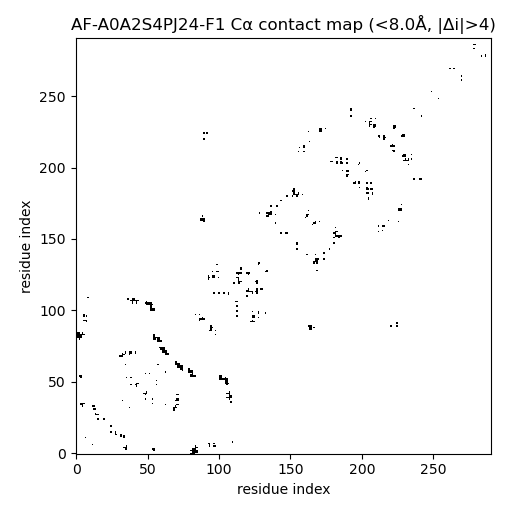OM 1992 O O . PRO A 1 244 ? 29.676 -11.385 -24.515 1.00 47.19 244 PRO A O 1
ATOM 1995 N N . LEU A 1 245 ? 30.185 -13.334 -23.527 1.00 44.19 245 LEU A N 1
ATOM 1996 C CA . LEU A 1 245 ? 31.511 -13.475 -24.114 1.00 44.19 245 LEU A CA 1
ATOM 1997 C C . LEU A 1 245 ? 31.468 -13.750 -25.627 1.00 44.19 245 LEU A C 1
ATOM 1999 O O . LEU A 1 245 ? 32.386 -13.346 -26.324 1.00 44.19 245 LEU A O 1
ATOM 2003 N N . ALA A 1 246 ? 30.410 -14.370 -26.165 1.00 47.47 246 ALA A N 1
ATOM 2004 C CA . ALA A 1 246 ? 30.393 -14.824 -27.560 1.00 47.47 246 ALA A CA 1
ATOM 2005 C C . ALA A 1 246 ? 30.228 -13.702 -28.607 1.00 47.47 246 ALA A C 1
ATOM 2007 O O . ALA A 1 246 ? 30.407 -13.957 -29.794 1.00 47.47 246 ALA A O 1
ATOM 2008 N N . ARG A 1 247 ? 29.885 -12.468 -28.206 1.00 49.12 247 ARG A N 1
ATOM 2009 C CA . ARG A 1 247 ? 29.557 -11.373 -29.146 1.00 49.12 247 ARG A CA 1
ATOM 2010 C C . ARG A 1 247 ? 30.499 -10.162 -29.094 1.00 49.12 247 ARG A C 1
ATOM 2012 O O . ARG A 1 247 ? 30.221 -9.161 -29.743 1.00 49.12 247 ARG A O 1
ATOM 2019 N N . GLN A 1 248 ? 31.620 -10.246 -28.372 1.00 50.25 248 GLN A N 1
ATOM 2020 C CA . GLN A 1 248 ? 32.655 -9.194 -28.332 1.00 50.25 248 GLN A CA 1
ATOM 2021 C C . GLN A 1 248 ? 33.966 -9.591 -29.036 1.00 50.25 248 GLN A C 1
ATOM 2023 O O . GLN A 1 248 ? 35.033 -9.086 -28.695 1.00 50.25 248 GLN A O 1
ATOM 2028 N N . TYR A 1 249 ? 33.926 -10.484 -30.025 1.00 56.09 249 TYR A N 1
ATOM 2029 C CA . TYR A 1 249 ? 35.120 -10.807 -30.806 1.00 56.09 249 TYR A CA 1
ATOM 2030 C C . TYR A 1 249 ? 35.135 -10.013 -32.110 1.00 56.09 249 TYR A C 1
ATOM 2032 O O . TYR A 1 249 ? 34.244 -10.146 -32.943 1.00 56.09 249 TYR A O 1
ATOM 2040 N N . ASN A 1 250 ? 36.166 -9.189 -32.296 1.00 69.94 250 ASN A N 1
ATOM 2041 C CA . ASN A 1 250 ? 36.486 -8.645 -33.608 1.00 69.94 250 ASN A CA 1
ATOM 2042 C C . ASN A 1 250 ? 37.094 -9.776 -34.455 1.00 69.94 250 ASN A C 1
ATOM 2044 O O . ASN A 1 250 ? 38.241 -10.171 -34.236 1.00 69.94 250 ASN A O 1
ATOM 2048 N N . GLU A 1 251 ? 36.313 -10.317 -35.391 1.00 68.31 251 GLU A N 1
ATOM 2049 C CA . GLU A 1 251 ? 36.716 -11.447 -36.238 1.00 68.31 251 GLU A CA 1
ATOM 2050 C C . GLU A 1 251 ? 38.003 -11.168 -37.028 1.00 68.31 251 GLU A C 1
ATOM 2052 O O . GLU A 1 251 ? 38.845 -12.059 -37.172 1.00 68.31 251 GLU A O 1
ATOM 2057 N N . GLU A 1 252 ? 38.212 -9.931 -37.488 1.00 75.19 252 GLU A N 1
ATOM 2058 C CA . GLU A 1 252 ? 39.428 -9.549 -38.214 1.00 75.19 252 GLU A CA 1
ATOM 2059 C C . GLU A 1 252 ? 40.661 -9.581 -37.305 1.00 75.19 252 GLU A C 1
ATOM 2061 O O . GLU A 1 252 ? 41.724 -10.070 -37.697 1.00 75.19 252 GLU A O 1
ATOM 2066 N N . GLU A 1 253 ? 40.521 -9.106 -36.068 1.00 78.75 253 GLU A N 1
ATOM 2067 C CA . GLU A 1 253 ? 41.596 -9.123 -35.078 1.00 78.75 253 GLU A CA 1
ATOM 2068 C C . GLU A 1 253 ? 41.931 -10.544 -34.618 1.00 78.75 253 GLU A C 1
ATOM 2070 O O . GLU A 1 253 ? 43.107 -10.903 -34.560 1.00 78.75 253 GLU A O 1
ATOM 2075 N N . GLN A 1 254 ? 40.924 -11.383 -34.366 1.00 78.06 254 GLN A N 1
ATOM 2076 C CA . GLN A 1 254 ? 41.144 -12.788 -34.012 1.00 78.06 254 GLN A CA 1
ATOM 2077 C C . GLN A 1 254 ? 41.794 -13.562 -35.164 1.00 78.06 254 GLN A C 1
ATOM 2079 O O . GLN A 1 254 ? 42.739 -14.318 -34.945 1.00 78.06 254 GLN A O 1
ATOM 2084 N N . THR A 1 255 ? 41.378 -13.305 -36.408 1.00 79.38 255 THR A N 1
ATOM 2085 C CA . THR A 1 255 ? 42.012 -13.890 -37.600 1.00 79.38 255 THR A CA 1
ATOM 2086 C C . THR A 1 255 ? 43.471 -13.445 -37.736 1.00 79.38 255 THR A C 1
ATOM 2088 O O . THR A 1 255 ? 44.335 -14.244 -38.112 1.00 79.38 255 THR A O 1
ATOM 2091 N N . ARG A 1 256 ? 43.777 -12.181 -37.413 1.00 84.69 256 ARG A N 1
ATOM 2092 C CA . ARG A 1 256 ? 45.148 -11.649 -37.407 1.00 84.69 256 ARG A CA 1
ATOM 2093 C C . ARG A 1 256 ? 46.009 -12.340 -36.349 1.00 84.69 256 ARG A C 1
ATOM 2095 O O . ARG A 1 256 ? 47.078 -12.839 -36.693 1.00 84.69 256 ARG A O 1
ATOM 2102 N N . LEU A 1 257 ? 45.528 -12.414 -35.107 1.00 82.31 257 LEU A N 1
ATOM 2103 C CA . LEU A 1 257 ? 46.220 -13.082 -33.998 1.00 82.31 257 LEU A CA 1
ATOM 2104 C C . LEU A 1 257 ? 46.452 -14.566 -34.308 1.00 82.31 257 LEU A C 1
ATOM 2106 O O . LEU A 1 257 ? 47.545 -15.081 -34.087 1.00 82.31 257 LEU A O 1
ATOM 2110 N N . LEU A 1 258 ? 45.468 -15.244 -34.905 1.00 82.38 258 LEU A N 1
ATOM 2111 C CA . LEU A 1 258 ? 45.610 -16.635 -35.319 1.00 82.38 258 LEU A CA 1
ATOM 2112 C C . LEU A 1 258 ? 46.742 -16.811 -36.339 1.00 82.38 258 LEU A C 1
ATOM 2114 O O . LEU A 1 258 ? 47.587 -17.684 -36.171 1.00 82.38 258 LEU A O 1
ATOM 2118 N N . ARG A 1 259 ? 46.815 -15.962 -37.372 1.00 84.69 259 ARG A N 1
ATOM 2119 C CA . ARG A 1 259 ? 47.908 -16.021 -38.361 1.00 84.69 259 ARG A CA 1
ATOM 2120 C C . ARG A 1 259 ? 49.280 -15.749 -37.747 1.00 84.69 259 ARG A C 1
ATOM 2122 O O . ARG A 1 259 ? 50.265 -16.299 -38.230 1.00 84.69 259 ARG A O 1
ATOM 2129 N N . GLU A 1 260 ? 49.343 -14.912 -36.718 1.00 88.62 260 GLU A N 1
ATOM 2130 C CA . GLU A 1 260 ? 50.587 -14.551 -36.037 1.00 88.62 260 GLU A CA 1
ATOM 2131 C C . GLU A 1 260 ? 51.088 -15.656 -35.095 1.00 88.62 260 GLU A C 1
ATOM 2133 O O . GLU A 1 260 ? 52.276 -15.985 -35.110 1.00 88.62 260 GLU A O 1
ATOM 2138 N N . PHE A 1 261 ? 50.199 -16.255 -34.297 1.00 84.50 261 PHE A N 1
ATOM 2139 C CA . PHE A 1 261 ? 50.573 -17.211 -33.249 1.00 84.50 261 PHE A CA 1
ATOM 2140 C C . PHE A 1 261 ? 50.587 -18.667 -33.707 1.00 84.50 261 PHE A C 1
ATOM 2142 O O . PHE A 1 261 ? 51.371 -19.461 -33.190 1.00 84.50 261 PHE A O 1
ATOM 2149 N N . LEU A 1 262 ? 49.777 -19.042 -34.698 1.00 85.75 262 LEU A N 1
ATOM 2150 C CA . LEU A 1 262 ? 49.682 -20.430 -35.160 1.00 85.75 262 LEU A CA 1
ATOM 2151 C C . LEU A 1 262 ? 51.018 -20.965 -35.730 1.00 85.75 262 LEU A C 1
ATOM 2153 O O . LEU A 1 262 ? 51.331 -22.131 -35.488 1.00 85.75 262 LEU A O 1
ATOM 2157 N N . PRO A 1 263 ? 51.885 -20.170 -36.393 1.00 89.31 263 PRO A N 1
ATOM 2158 C CA . PRO A 1 263 ? 53.247 -20.592 -36.745 1.00 89.31 263 PRO A CA 1
ATOM 2159 C C . PRO A 1 263 ? 54.193 -20.771 -35.546 1.00 89.31 263 PRO A C 1
ATOM 2161 O O . PRO A 1 263 ? 55.173 -21.498 -35.669 1.00 89.31 263 PRO A O 1
ATOM 2164 N N . GLN A 1 264 ? 53.915 -20.126 -34.408 1.00 88.94 264 GLN A N 1
ATOM 2165 C CA . GLN A 1 264 ? 54.775 -20.122 -33.214 1.00 88.94 264 GLN A CA 1
ATOM 2166 C C . GLN A 1 264 ? 54.501 -21.297 -32.263 1.00 88.94 264 GLN A C 1
ATOM 2168 O O . GLN A 1 264 ? 55.236 -21.492 -31.296 1.00 88.94 264 GLN A O 1
ATOM 2173 N N . LEU A 1 265 ? 53.451 -22.080 -32.523 1.00 90.56 265 LEU A N 1
ATOM 2174 C CA . LEU A 1 265 ? 53.111 -23.253 -31.722 1.00 90.56 265 LEU A CA 1
ATOM 2175 C C . LEU A 1 265 ? 54.169 -24.348 -31.875 1.00 90.56 265 LEU A C 1
ATOM 2177 O O . LEU A 1 265 ? 54.569 -24.683 -32.994 1.00 90.56 265 LEU A O 1
ATOM 2181 N N . ASN A 1 266 ? 54.557 -24.953 -30.751 1.00 91.44 266 ASN A N 1
ATOM 2182 C CA . ASN A 1 266 ? 55.338 -26.189 -30.769 1.00 91.44 266 ASN A CA 1
ATOM 2183 C C . ASN A 1 266 ? 54.478 -27.385 -31.227 1.00 91.44 266 ASN A C 1
ATOM 2185 O O . ASN A 1 266 ? 53.256 -27.277 -31.359 1.00 91.44 266 ASN A O 1
ATOM 2189 N N . ASP A 1 267 ? 55.112 -28.532 -31.468 1.00 89.38 267 ASP A N 1
ATOM 2190 C CA . ASP A 1 267 ? 54.444 -29.702 -32.052 1.00 89.38 267 ASP A CA 1
ATOM 2191 C C . ASP A 1 267 ? 53.266 -30.223 -31.212 1.00 89.38 267 ASP A C 1
ATOM 2193 O O . ASP A 1 267 ? 52.247 -30.638 -31.770 1.00 89.38 267 ASP A O 1
ATOM 2197 N N . ASP A 1 268 ? 53.367 -30.164 -29.883 1.00 85.81 268 ASP A N 1
ATOM 2198 C CA . ASP A 1 268 ? 52.308 -30.626 -28.980 1.00 85.81 268 ASP A CA 1
ATOM 2199 C C . ASP A 1 268 ? 51.134 -29.640 -28.940 1.00 85.81 268 ASP A C 1
ATOM 2201 O O . ASP A 1 268 ? 49.971 -30.041 -29.021 1.00 85.81 268 ASP A O 1
ATOM 2205 N N . GLN A 1 269 ? 51.424 -28.338 -28.900 1.00 82.25 269 GLN A N 1
ATOM 2206 C CA . GLN A 1 269 ? 50.414 -27.279 -28.953 1.00 82.25 269 GLN A CA 1
ATOM 2207 C C . GLN A 1 269 ? 49.678 -27.264 -30.295 1.00 82.25 269 GLN A C 1
ATOM 2209 O O . GLN A 1 269 ? 48.454 -27.136 -30.328 1.00 82.25 269 GLN A O 1
ATOM 2214 N N . ARG A 1 270 ? 50.406 -27.437 -31.405 1.00 88.38 270 ARG A N 1
ATOM 2215 C CA . ARG A 1 270 ? 49.824 -27.533 -32.748 1.00 88.38 270 ARG A CA 1
ATOM 2216 C C . ARG A 1 270 ? 48.903 -28.743 -32.855 1.00 88.38 270 ARG A C 1
ATOM 2218 O O . ARG A 1 270 ? 47.790 -28.622 -33.359 1.00 88.38 270 ARG A O 1
ATOM 2225 N N . ARG A 1 271 ? 49.331 -29.893 -32.328 1.00 85.62 271 ARG A N 1
ATOM 2226 C CA . ARG A 1 271 ? 48.525 -31.118 -32.320 1.00 85.62 271 ARG A CA 1
ATOM 2227 C C . ARG A 1 271 ? 47.233 -30.949 -31.519 1.00 85.62 271 ARG A C 1
ATOM 2229 O O . ARG A 1 271 ? 46.180 -31.363 -31.998 1.00 85.62 271 ARG A O 1
ATOM 2236 N N . ALA A 1 272 ? 47.299 -30.319 -30.346 1.00 83.44 272 ALA A N 1
ATOM 2237 C CA . ALA A 1 272 ? 46.117 -30.020 -29.537 1.00 83.44 272 ALA A CA 1
ATOM 2238 C C . ALA A 1 272 ? 45.161 -29.053 -30.257 1.00 83.44 272 ALA A C 1
ATOM 2240 O O . ALA A 1 272 ? 43.964 -29.322 -30.348 1.00 83.44 272 ALA A O 1
ATOM 2241 N N . TYR A 1 273 ? 45.693 -27.971 -30.836 1.00 85.25 273 TYR A N 1
ATOM 2242 C CA . TYR A 1 273 ? 44.916 -26.997 -31.606 1.00 85.25 273 TYR A CA 1
ATOM 2243 C C . TYR A 1 273 ? 44.166 -27.649 -32.781 1.00 85.25 273 TYR A C 1
ATOM 2245 O O . TYR A 1 273 ? 42.962 -27.441 -32.950 1.00 85.25 273 TYR A O 1
ATOM 2253 N N . GLU A 1 274 ? 44.848 -28.478 -33.575 1.00 87.06 274 GLU A N 1
ATOM 2254 C CA . GLU A 1 274 ? 44.245 -29.163 -34.724 1.00 87.06 274 GLU A CA 1
ATOM 2255 C C . GLU A 1 274 ? 43.166 -30.167 -34.303 1.00 87.06 274 GLU A C 1
ATOM 2257 O O . GLU A 1 274 ? 42.136 -30.271 -34.968 1.00 87.06 274 GLU A O 1
ATOM 2262 N N . GLN A 1 275 ? 43.374 -30.891 -33.199 1.00 84.00 275 GLN A N 1
ATOM 2263 C CA . GLN A 1 275 ? 42.376 -31.821 -32.665 1.00 84.00 275 GLN A CA 1
ATOM 2264 C C . GLN A 1 275 ? 41.106 -31.099 -32.213 1.00 84.00 275 GLN A C 1
ATOM 2266 O O . GLN A 1 275 ? 40.010 -31.535 -32.559 1.00 84.00 275 GLN A O 1
ATOM 2271 N N . ILE A 1 276 ? 41.253 -29.990 -31.486 1.00 78.75 276 ILE A N 1
ATOM 2272 C CA . ILE A 1 276 ? 40.123 -29.190 -31.000 1.00 78.75 276 ILE A CA 1
ATOM 2273 C C . ILE A 1 276 ? 39.357 -28.591 -32.183 1.00 78.75 276 ILE A C 1
ATOM 2275 O O . ILE A 1 276 ? 38.141 -28.747 -32.266 1.00 78.75 276 ILE A O 1
ATOM 2279 N N . THR A 1 277 ? 40.064 -27.981 -33.138 1.00 82.62 277 THR A N 1
ATOM 2280 C CA . THR A 1 277 ? 39.436 -27.347 -34.309 1.00 82.62 277 THR A CA 1
ATOM 2281 C C . THR A 1 277 ? 38.676 -28.372 -35.152 1.00 82.62 277 THR A C 1
ATOM 2283 O O . THR A 1 277 ? 37.506 -28.168 -35.464 1.00 82.62 277 THR A O 1
ATOM 2286 N N . ARG A 1 278 ? 39.286 -29.533 -35.431 1.00 82.75 278 ARG A N 1
ATOM 2287 C CA . ARG A 1 278 ? 38.619 -30.618 -36.168 1.00 82.75 278 ARG A CA 1
ATOM 2288 C C . ARG A 1 278 ? 37.420 -31.193 -35.421 1.00 82.75 278 ARG A C 1
ATOM 2290 O O . ARG A 1 278 ? 36.465 -31.611 -36.066 1.00 82.75 278 ARG A O 1
ATOM 2297 N N . ALA A 1 279 ? 37.458 -31.277 -34.093 1.00 78.62 279 ALA A N 1
ATOM 2298 C CA . ALA A 1 279 ? 36.316 -31.756 -33.317 1.00 78.62 279 ALA A CA 1
ATOM 2299 C C . ALA A 1 279 ? 35.123 -30.791 -3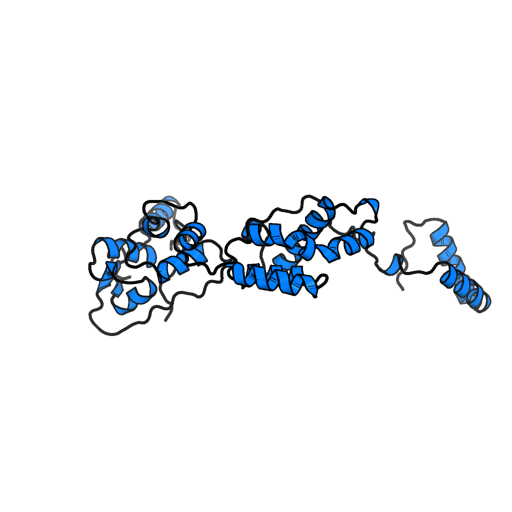3.430 1.00 78.62 279 ALA A C 1
ATOM 2301 O O . ALA A 1 279 ? 34.003 -31.238 -33.658 1.00 78.62 279 ALA A O 1
ATOM 2302 N N . ILE A 1 280 ? 35.382 -29.481 -33.360 1.00 72.81 280 ILE A N 1
ATOM 2303 C CA . ILE A 1 280 ? 34.362 -28.430 -33.503 1.00 72.81 280 ILE A CA 1
ATOM 2304 C C . ILE A 1 280 ? 33.766 -28.417 -34.918 1.00 72.81 280 ILE A C 1
ATOM 2306 O O . ILE A 1 280 ? 32.553 -28.298 -35.068 1.00 72.81 280 ILE A O 1
ATOM 2310 N N . GLU A 1 281 ? 34.598 -28.570 -35.953 1.00 77.62 281 GLU A N 1
ATOM 2311 C CA . GLU A 1 281 ? 34.150 -28.595 -37.354 1.00 77.62 281 GLU A CA 1
ATOM 2312 C C . GLU A 1 281 ? 33.311 -29.837 -37.699 1.00 77.62 281 GLU A C 1
ATOM 2314 O O . GLU A 1 281 ? 32.460 -29.769 -38.585 1.00 77.62 281 GLU A O 1
ATOM 2319 N N . ASN A 1 282 ? 33.536 -30.967 -37.016 1.00 75.62 282 ASN A N 1
ATOM 2320 C CA . ASN A 1 282 ? 32.845 -32.228 -37.301 1.00 75.62 282 ASN A CA 1
ATOM 2321 C C . ASN A 1 282 ? 31.559 -32.439 -36.480 1.00 75.62 282 ASN A C 1
ATOM 2323 O O . ASN A 1 282 ? 30.652 -33.104 -36.979 1.00 75.62 282 ASN A O 1
ATOM 2327 N N . ASP A 1 283 ? 31.454 -31.904 -35.256 1.00 65.88 283 ASP A N 1
ATOM 2328 C CA . ASP A 1 283 ? 30.216 -31.940 -34.459 1.00 65.88 283 ASP A CA 1
ATOM 2329 C C . ASP A 1 283 ? 30.141 -30.774 -33.455 1.00 65.88 283 ASP A C 1
ATOM 2331 O O . ASP A 1 283 ? 30.630 -30.840 -32.323 1.00 65.88 283 ASP A O 1
ATOM 2335 N N . SER A 1 284 ? 29.479 -29.691 -33.864 1.00 60.00 284 SER A N 1
ATOM 2336 C CA . SER A 1 284 ? 29.329 -28.477 -33.055 1.00 60.00 284 SER A CA 1
ATOM 2337 C C . SER A 1 284 ? 28.494 -28.674 -31.782 1.00 60.00 284 SER A C 1
ATOM 2339 O O . SER A 1 284 ? 28.554 -27.832 -30.890 1.00 60.00 284 SER A O 1
ATOM 2341 N N . ASN A 1 285 ? 27.704 -29.753 -31.684 1.00 56.31 285 ASN A N 1
ATOM 2342 C CA . ASN A 1 285 ? 26.760 -29.962 -30.580 1.00 56.31 285 ASN A CA 1
ATOM 2343 C C . ASN A 1 285 ? 27.324 -30.797 -29.420 1.00 56.31 285 ASN A C 1
ATOM 2345 O O . ASN A 1 285 ? 26.705 -30.826 -28.358 1.00 56.31 285 ASN A O 1
ATOM 2349 N N . THR A 1 286 ? 28.469 -31.463 -29.590 1.00 54.72 286 THR A N 1
ATOM 2350 C CA . THR A 1 286 ? 29.098 -32.294 -28.541 1.00 54.72 286 THR A CA 1
ATOM 2351 C C . THR A 1 286 ? 30.491 -31.816 -28.126 1.00 54.72 286 THR A C 1
ATOM 2353 O O . THR A 1 286 ? 31.071 -32.339 -27.171 1.00 54.72 286 THR A O 1
ATOM 2356 N N . ALA A 1 287 ? 31.019 -30.785 -28.789 1.00 54.22 287 ALA A N 1
ATOM 2357 C CA . ALA A 1 287 ? 32.308 -30.176 -28.487 1.00 54.22 287 ALA A CA 1
ATOM 2358 C C . ALA A 1 287 ? 32.249 -29.304 -27.213 1.00 54.22 287 ALA A C 1
ATOM 2360 O O . ALA A 1 287 ? 32.219 -28.075 -27.269 1.00 54.22 287 ALA A O 1
ATOM 2361 N N . HIS A 1 288 ? 32.231 -29.938 -26.039 1.00 53.62 288 HIS A N 1
ATOM 2362 C CA . HIS A 1 288 ? 32.364 -29.257 -24.750 1.00 53.62 288 HIS A CA 1
ATOM 2363 C C . HIS A 1 288 ? 33.820 -29.298 -24.278 1.00 53.62 288 HIS A C 1
ATOM 2365 O O . HIS A 1 288 ? 34.354 -30.370 -23.993 1.00 53.62 288 HIS A O 1
ATOM 2371 N N . PHE A 1 289 ? 34.450 -28.131 -24.148 1.00 55.31 289 PHE A N 1
ATOM 2372 C CA . PHE A 1 289 ? 35.781 -27.998 -23.558 1.00 55.31 289 PHE A CA 1
ATOM 2373 C C . PHE A 1 289 ? 35.698 -27.136 -22.299 1.00 55.31 289 PHE A C 1
ATOM 2375 O O . PHE A 1 289 ? 35.098 -26.062 -22.314 1.00 55.31 289 PHE A O 1
ATOM 2382 N N . PHE A 1 290 ? 36.305 -27.611 -21.215 1.00 39.91 290 PHE A N 1
ATOM 2383 C CA . PHE A 1 290 ? 36.518 -26.826 -20.005 1.00 39.91 290 PHE A CA 1
ATOM 2384 C C . PHE A 1 290 ? 37.954 -26.297 -20.050 1.00 39.91 290 PHE A C 1
ATOM 2386 O O . PHE A 1 290 ? 38.889 -27.095 -20.140 1.00 39.91 290 PHE A O 1
ATOM 2393 N N . LEU A 1 291 ? 38.098 -24.970 -20.059 1.00 33.38 291 LEU A N 1
ATOM 2394 C CA . LEU A 1 291 ? 39.373 -24.271 -19.872 1.00 33.38 291 LEU A CA 1
ATOM 2395 C C . LEU A 1 291 ? 39.677 -24.122 -18.380 1.00 33.38 291 LEU A C 1
ATOM 2397 O O . LEU A 1 291 ? 38.722 -23.837 -17.621 1.00 33.38 291 LEU A O 1
#

Sequence (291 aa):
TKGPPVHLPDEHLVFFRQDATLDSVGEAAERATSELLAFFKSNRSSELGKRLLYQDYPKFFVYDKKTKPHSWKERKRGTAIGRLIFLNPCHGDVYYLRLLLTKIRGPTSYEDLYTHNGVRYLTFKEACAARNFLENDGEWDDCFAEASEFAIGGLRKLFVLALTDGNVRSPIELWEKFQSAICEDCEYRLRAEFGDSFVSTQNVQDYGLYQFQKELQLFGKKLEDFGLPLPIGNWEPNHLQSIPLARQYNEEEQTRLLREFLPQLNDDQRRAYEQITRAIENDSNTAHFFL

Mean predicted aligned error: 15.57 Å

Organism: NCBI:txid225359

Solvent-accessible surface area (backbone atoms only — not comparable to full-atom values): 17030 Å² total; per-residue (Å²): 122,87,28,68,70,86,65,55,88,92,59,64,90,64,83,72,62,95,87,56,50,72,67,59,45,50,56,38,48,74,62,47,59,52,68,50,60,24,45,15,57,40,20,72,75,30,79,67,43,36,71,31,31,63,43,53,39,45,41,53,26,40,79,38,82,84,50,86,72,44,37,64,39,79,52,90,72,84,79,45,77,36,42,60,80,90,67,55,62,70,64,43,57,54,26,34,44,50,52,45,37,69,72,45,52,26,45,56,44,71,62,55,64,22,38,56,99,90,43,76,45,94,41,38,52,53,31,34,52,78,66,63,72,46,62,70,53,61,66,54,52,53,49,51,56,59,42,63,78,74,36,84,54,45,41,45,59,53,49,51,46,34,62,57,74,54,61,56,66,52,54,45,61,54,41,74,74,40,45,70,56,38,20,54,45,32,46,60,50,42,34,73,76,71,30,68,92,59,62,41,74,68,49,24,50,32,51,30,38,46,54,47,40,58,59,34,44,78,74,76,44,53,46,67,81,55,69,39,78,78,52,81,71,89,77,74,75,56,80,88,73,67,54,81,74,80,79,74,69,58,65,70,57,53,53,49,51,47,68,63,48,63,78,70,47,53,74,67,56,45,52,52,52,53,53,53,52,52,44,42,75,72,38,74,89,75,63,81,80,88,132

Radius of gyration: 30.74 Å; Cα contacts (8 Å, |Δi|>4): 318; chains: 1; bounding box: 77×49×76 Å

pLDDT: mean 83.54, std 12.49, range [33.38, 97.44]

Foldseek 3Di:
DAFFAFDDVPGDDFDDDPPDDPVRSVVSSVQDDGLVLQLLQCLVPDPVQQADFSQCLQQQWDFDPPDGPIHTDGDPDDGDGGDYDDDWCLVPQRNLVVLLSRPHGRHNDVQSQQDDPNDGDPTSLVSCVVVVVQDACVVVVVVLVVCLVPPQLNVLVVLLCCNGHVSYSANAVSCVVCLCSNLVCQQVVCCLQPNDVQRDPLSSSLSSQVVSQVVNVVVVDGCVSRPHDHRPDDPPRPPVRPPSVPPPDPPVVVVVVCVVCQVVDDPVRNVVVVVLVVVCVVDVPPSDDDD